Protein AF-A0A0E0LIJ1-F1 (afdb_monomer_lite)

pLDDT: mean 79.81, std 15.78, range [34.69, 96.56]

Organism: Oryza punctata (NCBI:txid4537)

Secondary structure (DSSP, 8-state):
--HHHHTPPTT--EE--B-TTS-B-HHHHHHHHHHHHHHTT-TTTS-TTSSSHHHHH--TTT-HHHHHHHHHHHHEE--GGGHHHHHHHHHHHHHHHTT-GGGS-HHHHHHHHHHHHSHHHHHHHHHHHHHHHT-------TTS-HHHHHHHHHHHHHHHHH-GGGGG--------S------

Sequence (183 aa):
MLPYVWDLPDGKRIVVKCNKLGQPIGSEGGMLGQFLGTIARNGSYCPLNKKNWRKVKENKENKGDLIILQFVQTKFLYPHSCEKWILKSTGRNWRRFKLCPEVVEKDQWEALVNYWKSKKGKMLSEKNKRSRAMLKNTHSAGTKSDARWSEDLAELENLVEEQPELAQNDQGRVCGHCPRVMS

Foldseek 3Di:
DCVVLVPDDFPDAAEFDADPQLQTADPSSLVLLVVLLVQLLDCVLNNLLDPALVCCCPPVVCNSLVVQVVVNVRHHDGDPSNSVVSSVSSRVSNVVCNVPCVSHDPVSVVSVVVCCPDPVNVVVVVVVVVVVVPDDDDDDPPSDDPSHVVVVVVVVVVVCVVCVVVVPPDPDDPCPDDDPPDD

Radius of gyration: 20.49 Å; chains: 1; bounding box: 49×35×59 Å

InterPro domains:
  IPR004252 Probable transposase, Ptta/En/Spm, plant [PF03004] (106-157)

Structure (mmCIF, N/CA/C/O backbone):
data_AF-A0A0E0LIJ1-F1
#
_entry.id   AF-A0A0E0LIJ1-F1
#
loop_
_atom_site.group_PDB
_atom_site.id
_atom_site.type_symbol
_atom_site.label_atom_id
_atom_site.label_alt_id
_atom_site.label_comp_id
_atom_site.label_asym_id
_atom_site.label_entity_id
_atom_site.label_seq_id
_atom_site.pdbx_PDB_ins_code
_atom_site.Cartn_x
_atom_site.Cartn_y
_atom_site.Cartn_z
_atom_site.occupancy
_atom_site.B_iso_or_equiv
_atom_site.auth_seq_id
_atom_site.auth_comp_id
_atom_site.auth_asym_id
_atom_site.auth_atom_id
_atom_site.pdbx_PDB_model_num
ATOM 1 N N . MET A 1 1 ? -3.277 -17.062 0.205 1.00 51.03 1 MET A N 1
ATOM 2 C CA . MET A 1 1 ? -3.987 -16.046 -0.615 1.00 51.03 1 MET A CA 1
ATOM 3 C C . MET A 1 1 ? -5.323 -15.781 0.082 1.00 51.03 1 MET A C 1
ATOM 5 O O . MET A 1 1 ? -5.728 -16.665 0.821 1.00 51.03 1 MET A O 1
ATOM 9 N N . LEU A 1 2 ? -5.979 -14.625 -0.077 1.00 65.19 2 LEU A N 1
ATOM 10 C CA . LEU A 1 2 ? -7.320 -14.376 0.492 1.00 65.19 2 LEU A CA 1
ATOM 11 C C . LEU A 1 2 ? -8.394 -14.498 -0.614 1.00 65.19 2 LEU A C 1
ATOM 13 O O . LEU A 1 2 ? -8.854 -13.453 -1.072 1.00 65.19 2 LEU A O 1
ATOM 17 N N . PRO A 1 3 ? -8.755 -15.714 -1.095 1.00 68.12 3 PRO A N 1
ATOM 18 C CA . PRO A 1 3 ? -9.732 -15.887 -2.179 1.00 68.12 3 PRO A CA 1
ATOM 19 C C . PRO A 1 3 ? -11.028 -15.113 -1.916 1.00 68.12 3 PRO A C 1
ATOM 21 O O . PRO A 1 3 ? -11.470 -14.338 -2.753 1.00 68.12 3 PRO A O 1
ATOM 24 N N . TYR A 1 4 ? -11.512 -15.169 -0.673 1.00 80.81 4 TYR A N 1
ATOM 25 C CA . TYR A 1 4 ? -12.726 -14.484 -0.235 1.00 80.81 4 TYR A CA 1
ATOM 26 C C . TYR A 1 4 ? -12.779 -12.979 -0.556 1.00 80.81 4 TYR A C 1
ATOM 28 O O . TYR A 1 4 ? -13.842 -12.461 -0.874 1.00 80.81 4 TYR A O 1
ATOM 36 N N . VAL A 1 5 ? -11.652 -12.255 -0.495 1.00 84.69 5 VAL A N 1
ATOM 37 C CA . VAL A 1 5 ? -11.640 -10.808 -0.793 1.00 84.69 5 VAL A CA 1
ATOM 38 C C . VAL A 1 5 ? -11.830 -10.551 -2.290 1.00 84.69 5 VAL A C 1
ATOM 40 O O . VAL A 1 5 ? -12.444 -9.557 -2.676 1.00 84.69 5 VAL A O 1
ATOM 43 N N . TRP A 1 6 ? -11.307 -11.433 -3.142 1.00 83.56 6 TRP A N 1
ATOM 44 C CA . TRP A 1 6 ? -11.450 -11.320 -4.593 1.00 83.56 6 TRP A CA 1
ATOM 45 C C . TRP A 1 6 ? -12.882 -11.628 -5.029 1.00 83.56 6 TRP A C 1
ATOM 47 O O . TRP A 1 6 ? -13.443 -10.872 -5.823 1.00 83.56 6 TRP A O 1
ATOM 57 N N . ASP A 1 7 ? -13.497 -12.623 -4.393 1.00 86.44 7 ASP A N 1
ATOM 58 C CA . ASP A 1 7 ? -14.832 -13.134 -4.717 1.00 86.44 7 ASP A CA 1
ATOM 59 C C . ASP A 1 7 ? -15.980 -12.362 -4.033 1.00 86.44 7 ASP A C 1
ATOM 61 O O . ASP A 1 7 ? -17.130 -12.801 -4.039 1.00 86.44 7 ASP A O 1
ATOM 65 N N . LEU A 1 8 ? -15.696 -11.198 -3.430 1.00 86.94 8 LEU A N 1
ATOM 66 C CA . LEU A 1 8 ? -16.734 -10.345 -2.844 1.00 86.94 8 LEU A CA 1
ATOM 67 C C . LEU A 1 8 ? -17.760 -9.911 -3.909 1.00 86.94 8 LEU A C 1
ATOM 69 O O . LEU A 1 8 ? -17.333 -9.358 -4.931 1.00 86.94 8 LEU A O 1
ATOM 73 N N . PRO A 1 9 ? -19.076 -10.074 -3.639 1.00 86.06 9 PRO A N 1
ATOM 74 C CA . PRO A 1 9 ? -20.141 -9.607 -4.520 1.00 86.06 9 PRO A CA 1
ATOM 75 C C . PRO A 1 9 ? -20.053 -8.107 -4.783 1.00 86.06 9 PRO A C 1
ATOM 77 O O . PRO A 1 9 ? -19.648 -7.339 -3.903 1.00 86.06 9 PRO A O 1
ATOM 80 N N . ASP A 1 10 ? -20.513 -7.687 -5.957 1.00 82.00 10 ASP A N 1
ATOM 81 C CA . ASP A 1 10 ? -20.557 -6.274 -6.316 1.00 82.00 10 ASP A CA 1
ATOM 82 C C . ASP A 1 10 ? -21.353 -5.465 -5.282 1.00 82.00 10 ASP A C 1
ATOM 84 O O . ASP A 1 10 ? -22.423 -5.856 -4.814 1.00 82.00 10 ASP A O 1
ATOM 88 N N . GLY A 1 11 ? -20.777 -4.336 -4.868 1.00 83.06 11 GLY A N 1
ATOM 89 C CA . GLY A 1 11 ? -21.341 -3.465 -3.837 1.00 83.06 11 GLY A CA 1
ATOM 90 C C . GLY A 1 11 ? -20.980 -3.838 -2.394 1.00 83.06 11 GLY A C 1
ATOM 91 O O . GLY A 1 11 ? -21.064 -2.968 -1.526 1.00 83.06 11 GLY A O 1
ATOM 92 N N . LYS A 1 12 ? -20.499 -5.059 -2.108 1.00 90.88 12 LYS A N 1
ATOM 93 C CA . LYS A 1 12 ? -19.999 -5.410 -0.766 1.00 90.88 12 LYS A CA 1
ATOM 94 C C . LYS A 1 12 ? -18.543 -4.990 -0.588 1.00 90.88 12 LYS A C 1
ATOM 96 O O . LYS A 1 12 ? -17.685 -5.289 -1.413 1.00 90.88 12 LYS A O 1
ATOM 101 N N . ARG A 1 13 ? -18.256 -4.315 0.530 1.00 94.25 13 ARG A N 1
ATOM 102 C CA . ARG A 1 13 ? -16.914 -3.823 0.875 1.00 94.25 13 ARG A CA 1
ATOM 103 C C . ARG A 1 13 ? -16.574 -4.126 2.328 1.00 94.25 13 ARG A C 1
ATOM 105 O O . ARG A 1 13 ? -17.422 -3.987 3.205 1.00 94.25 13 ARG A O 1
ATOM 112 N N . ILE A 1 14 ? -15.321 -4.495 2.581 1.00 94.75 14 ILE A N 1
ATOM 113 C CA . ILE A 1 14 ? -14.783 -4.690 3.932 1.00 94.75 14 ILE A CA 1
ATOM 114 C C . ILE A 1 14 ? -14.469 -3.320 4.534 1.00 94.75 14 ILE A C 1
ATOM 116 O O . ILE A 1 14 ? -13.712 -2.543 3.950 1.00 94.75 14 ILE A O 1
ATOM 120 N N . VAL A 1 15 ? -15.036 -3.019 5.701 1.00 96.31 15 VAL A N 1
ATOM 121 C CA . VAL A 1 15 ? -14.814 -1.741 6.387 1.00 96.31 15 VAL A CA 1
ATOM 122 C C . VAL A 1 15 ? -13.490 -1.782 7.141 1.00 96.31 15 VAL A C 1
ATOM 124 O O . VAL A 1 15 ? -13.283 -2.628 8.001 1.00 96.31 15 VAL A O 1
ATOM 127 N N . VAL A 1 16 ? -12.593 -0.847 6.842 1.00 96.56 16 VAL A N 1
ATOM 128 C CA . VAL A 1 16 ? -11.286 -0.728 7.490 1.00 96.56 16 VAL A CA 1
ATOM 129 C C . VAL A 1 16 ? -11.265 0.530 8.342 1.00 96.56 16 VAL A C 1
ATOM 131 O O . VAL A 1 16 ? -11.297 1.652 7.830 1.00 96.56 16 VAL A O 1
ATOM 134 N N . LYS A 1 17 ? -11.160 0.339 9.657 1.00 95.94 17 LYS A N 1
ATOM 135 C CA . LYS A 1 17 ? -10.915 1.429 10.605 1.00 95.94 17 LYS A CA 1
ATOM 136 C C . LYS A 1 17 ? -9.452 1.859 10.540 1.00 95.94 17 LYS A C 1
ATOM 138 O O . LYS A 1 17 ? -8.568 1.054 10.239 1.00 95.94 17 LYS A O 1
ATOM 143 N N . CYS A 1 18 ? -9.190 3.132 10.815 1.00 95.75 18 CYS A N 1
ATOM 144 C CA . CYS A 1 18 ? -7.839 3.682 10.856 1.00 95.75 18 CYS A CA 1
ATOM 145 C C . CYS A 1 18 ? -7.615 4.494 12.126 1.00 95.75 18 CYS A C 1
ATOM 147 O O . CYS A 1 18 ? -8.523 5.180 12.586 1.00 95.75 18 CYS A O 1
ATOM 149 N N . ASN A 1 19 ? -6.383 4.467 12.631 1.00 93.50 19 ASN A N 1
ATOM 150 C CA . ASN A 1 19 ? -5.958 5.341 13.718 1.00 93.50 19 ASN A CA 1
ATOM 151 C C . ASN A 1 19 ? -5.765 6.796 13.235 1.00 93.50 19 ASN A C 1
ATOM 153 O O . ASN A 1 19 ? -5.850 7.101 12.040 1.00 93.50 19 ASN A O 1
ATOM 157 N N . LYS A 1 20 ? -5.423 7.702 14.161 1.00 93.12 20 LYS A N 1
ATOM 158 C CA . LYS A 1 20 ? -5.192 9.139 13.888 1.00 93.12 20 LYS A CA 1
ATOM 159 C C . LYS A 1 20 ? -4.102 9.411 12.836 1.00 93.12 20 LYS A C 1
ATOM 161 O O . LYS A 1 20 ? -4.097 10.467 12.214 1.00 93.12 20 LYS A O 1
ATOM 166 N N . LEU A 1 21 ? -3.194 8.460 12.609 1.00 93.00 21 LEU A N 1
ATOM 167 C CA . LEU A 1 21 ? -2.125 8.547 11.608 1.00 93.00 21 LE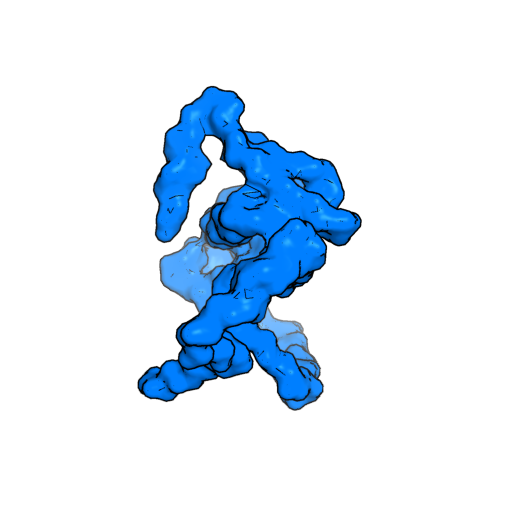U A CA 1
ATOM 168 C C . LEU A 1 21 ? -2.547 8.014 10.226 1.00 93.00 21 LEU A C 1
ATOM 170 O O . LEU A 1 21 ? -1.713 7.934 9.320 1.00 93.00 21 LEU A O 1
ATOM 174 N N . GLY A 1 22 ? -3.813 7.616 10.059 1.00 93.94 22 GLY A N 1
ATOM 175 C CA . GLY A 1 22 ? -4.322 6.997 8.835 1.00 93.94 22 GLY A CA 1
ATOM 176 C C . GLY A 1 22 ? -3.815 5.567 8.629 1.00 93.94 22 GLY A C 1
ATOM 177 O O . GLY A 1 22 ? -3.762 5.085 7.499 1.00 93.94 22 GLY A O 1
ATOM 178 N N . GLN A 1 23 ? -3.373 4.884 9.688 1.00 95.44 23 GLN A N 1
ATOM 179 C CA . GLN A 1 23 ? -2.921 3.497 9.598 1.00 95.44 23 GLN A CA 1
ATOM 180 C C . GLN A 1 23 ? -4.092 2.562 9.889 1.00 95.44 23 GLN A C 1
ATOM 182 O O . GLN A 1 23 ? -4.801 2.792 10.869 1.00 95.44 23 GLN A O 1
ATOM 187 N N . PRO A 1 24 ? -4.289 1.507 9.086 1.00 96.06 24 PRO A N 1
ATOM 188 C CA . PRO A 1 24 ? -5.389 0.591 9.301 1.00 96.06 24 PRO A CA 1
ATOM 189 C C . PRO A 1 24 ? -5.146 -0.271 10.545 1.00 96.06 24 PRO A C 1
ATOM 191 O O . PRO A 1 24 ? -4.040 -0.780 10.758 1.00 96.06 24 PRO A O 1
ATOM 194 N N . ILE A 1 25 ? -6.194 -0.429 11.346 1.00 93.75 25 ILE A N 1
ATOM 195 C CA . ILE A 1 25 ? -6.205 -1.169 12.616 1.00 93.75 25 ILE A CA 1
ATOM 196 C C . ILE A 1 25 ? -7.154 -2.375 12.527 1.00 93.75 25 ILE A C 1
ATOM 198 O O . ILE A 1 25 ? -7.813 -2.575 11.503 1.00 93.75 25 ILE A O 1
ATOM 202 N N . GLY A 1 26 ? -7.181 -3.212 13.565 1.00 92.31 26 GLY A N 1
ATOM 203 C CA . GLY A 1 26 ? -8.030 -4.405 13.604 1.00 92.31 26 GLY A CA 1
ATOM 204 C C . GLY A 1 26 ? -7.599 -5.524 12.648 1.00 92.31 26 GLY A C 1
ATOM 205 O O . GLY A 1 26 ? -6.504 -5.517 12.065 1.00 92.31 26 GLY A O 1
ATOM 206 N N . SER A 1 27 ? -8.460 -6.532 12.505 1.00 91.50 27 SER A N 1
ATOM 207 C CA . SER A 1 27 ? -8.216 -7.700 11.648 1.00 91.50 27 SER A CA 1
ATOM 208 C C . SER A 1 27 ? -8.278 -7.332 10.158 1.00 91.50 27 SER A C 1
ATOM 210 O O . SER A 1 27 ? -7.461 -7.779 9.346 1.00 91.50 27 SER A O 1
ATOM 212 N N . GLU A 1 28 ? -9.165 -6.398 9.827 1.00 93.81 28 GLU A N 1
ATOM 213 C CA . GLU A 1 28 ? -9.453 -5.851 8.509 1.00 93.81 28 GLU A CA 1
ATOM 214 C C . GLU A 1 28 ? -8.262 -5.070 7.966 1.00 93.81 28 GLU A C 1
ATOM 216 O O . GLU A 1 28 ? -7.936 -5.182 6.783 1.00 93.81 28 GLU A O 1
ATOM 221 N N . GLY A 1 29 ? -7.527 -4.361 8.830 1.00 92.69 29 GLY A N 1
ATOM 222 C CA . GLY A 1 29 ? -6.260 -3.747 8.449 1.00 92.69 29 GLY A CA 1
ATOM 223 C C . GLY A 1 29 ? -5.186 -4.768 8.069 1.00 92.69 29 GLY A C 1
ATOM 224 O O . GLY A 1 29 ? -4.396 -4.540 7.147 1.00 92.69 29 GLY A O 1
ATOM 225 N N . GLY A 1 30 ? -5.192 -5.935 8.720 1.00 91.56 30 GLY A N 1
ATOM 226 C CA . GLY A 1 30 ? -4.385 -7.086 8.315 1.00 91.56 30 GLY A CA 1
ATOM 227 C C . GLY A 1 30 ? -4.786 -7.624 6.939 1.00 91.56 30 GLY A C 1
ATOM 228 O O . GLY A 1 30 ? -3.916 -7.819 6.086 1.00 91.56 30 GLY A O 1
ATOM 229 N N . MET A 1 31 ? -6.090 -7.803 6.700 1.00 93.38 31 MET A N 1
ATOM 230 C CA . MET A 1 31 ? -6.629 -8.259 5.411 1.00 93.38 31 MET A CA 1
ATOM 231 C C . MET A 1 31 ? -6.290 -7.293 4.274 1.00 93.38 31 MET A C 1
ATOM 233 O O . MET A 1 31 ? -5.798 -7.725 3.228 1.00 93.38 31 MET A O 1
ATOM 237 N N . LEU A 1 32 ? -6.448 -5.986 4.502 1.00 94.88 32 LEU A N 1
ATOM 238 C CA . LEU A 1 32 ? -6.033 -4.950 3.561 1.00 94.88 32 LEU A CA 1
ATOM 239 C C . LEU A 1 32 ? -4.538 -5.081 3.242 1.00 94.88 32 LEU A C 1
ATOM 241 O O . LEU A 1 32 ? -4.155 -5.126 2.077 1.00 94.88 32 LEU A O 1
ATOM 245 N N . GLY A 1 33 ? -3.678 -5.220 4.255 1.00 93.06 33 GLY A N 1
ATOM 246 C CA . GLY A 1 33 ? -2.237 -5.406 4.055 1.00 93.06 33 GLY A CA 1
ATOM 247 C C . GLY A 1 33 ? -1.884 -6.613 3.175 1.00 93.06 33 GLY A C 1
ATOM 248 O O . GLY A 1 33 ? -1.029 -6.503 2.290 1.00 93.06 33 GLY A O 1
ATOM 249 N N . GLN A 1 34 ? -2.562 -7.747 3.378 1.00 91.56 34 GLN A N 1
ATOM 250 C CA . GLN A 1 34 ? -2.386 -8.952 2.561 1.00 91.56 34 GLN A CA 1
ATOM 251 C C . GLN A 1 34 ? -2.871 -8.746 1.118 1.00 91.56 34 GLN A C 1
ATOM 253 O O . GLN A 1 34 ? -2.169 -9.117 0.173 1.00 91.56 34 GLN A O 1
ATOM 258 N N . PHE A 1 35 ? -4.021 -8.095 0.938 1.00 92.81 35 PHE A N 1
ATOM 259 C CA . PHE A 1 35 ? -4.585 -7.770 -0.372 1.00 92.81 35 PHE A CA 1
ATOM 260 C C . PHE A 1 35 ? -3.699 -6.800 -1.177 1.00 92.81 35 PHE A C 1
ATOM 262 O O . PHE A 1 35 ? -3.447 -6.999 -2.369 1.00 92.81 35 PHE A O 1
ATOM 269 N N . LEU A 1 36 ? -3.097 -5.801 -0.527 1.00 92.88 36 LEU A N 1
ATOM 270 C CA . LEU A 1 36 ? -2.099 -4.942 -1.177 1.00 92.88 36 LEU A CA 1
ATOM 271 C C . LEU A 1 36 ? -0.859 -5.736 -1.620 1.00 92.88 36 LEU A C 1
ATOM 273 O O . LEU A 1 36 ? -0.215 -5.392 -2.611 1.00 92.88 36 LEU A O 1
ATOM 277 N N . GLY A 1 37 ? -0.521 -6.818 -0.914 1.00 89.62 37 GLY A N 1
ATOM 278 C CA . GLY A 1 37 ? 0.516 -7.763 -1.328 1.00 89.62 37 GLY A CA 1
ATOM 279 C C . GLY A 1 37 ? 0.163 -8.539 -2.603 1.00 89.62 37 GLY A C 1
ATOM 280 O O . GLY A 1 37 ? 1.058 -8.875 -3.377 1.00 89.62 37 GLY A O 1
ATOM 281 N N . THR A 1 38 ? -1.119 -8.810 -2.864 1.00 88.00 38 THR A N 1
ATOM 282 C CA . THR A 1 38 ? -1.564 -9.404 -4.137 1.00 88.00 38 THR A CA 1
ATOM 283 C C . THR A 1 38 ? -1.551 -8.389 -5.280 1.00 88.00 38 THR A C 1
ATOM 285 O O . THR A 1 38 ? -1.019 -8.700 -6.342 1.00 88.00 38 THR A O 1
ATOM 288 N N . ILE A 1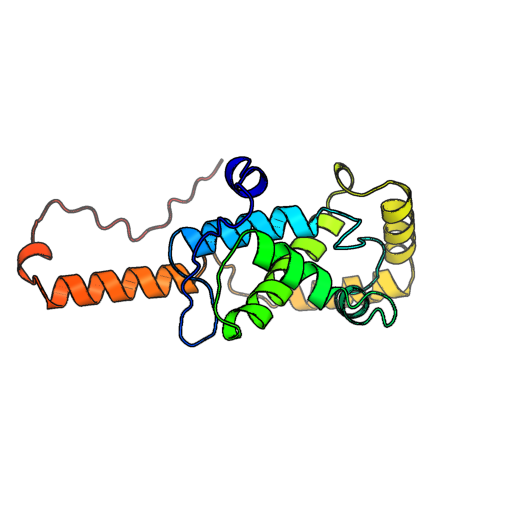 39 ? -2.014 -7.154 -5.052 1.00 88.06 39 ILE A N 1
ATOM 289 C CA . ILE A 1 39 ? -1.986 -6.085 -6.070 1.00 88.06 39 ILE A CA 1
ATOM 290 C C . ILE A 1 39 ? -0.554 -5.773 -6.503 1.00 88.06 39 ILE A C 1
ATOM 292 O O . ILE A 1 39 ? -0.274 -5.662 -7.692 1.00 88.06 39 ILE A O 1
ATOM 296 N N . ALA A 1 40 ? 0.371 -5.676 -5.545 1.00 87.81 40 ALA A N 1
ATOM 297 C CA . ALA A 1 40 ? 1.762 -5.328 -5.818 1.00 87.81 40 ALA A CA 1
ATOM 298 C C . ALA A 1 40 ? 2.506 -6.336 -6.715 1.00 87.81 40 ALA A C 1
ATOM 300 O O . ALA A 1 40 ? 3.564 -5.992 -7.242 1.00 87.81 40 ALA A O 1
ATOM 301 N N . ARG A 1 41 ? 1.983 -7.563 -6.863 1.00 83.31 41 ARG A N 1
ATOM 302 C CA . ARG A 1 41 ? 2.510 -8.594 -7.771 1.00 83.31 41 ARG A CA 1
ATOM 303 C C . ARG A 1 41 ? 1.938 -8.511 -9.177 1.00 83.31 41 ARG A C 1
ATOM 305 O O . ARG A 1 41 ? 2.563 -9.001 -10.106 1.00 83.31 41 ARG A O 1
ATOM 312 N N . ASN A 1 42 ? 0.758 -7.928 -9.335 1.00 79.94 42 ASN A N 1
ATOM 313 C CA . ASN A 1 42 ? 0.092 -7.880 -10.622 1.00 79.94 42 ASN A CA 1
ATOM 314 C C . ASN A 1 42 ? 0.732 -6.780 -11.486 1.00 79.94 42 ASN A C 1
ATOM 316 O O . ASN A 1 42 ? 0.614 -5.587 -11.187 1.00 79.94 42 ASN A O 1
ATOM 320 N N . GLY A 1 43 ? 1.416 -7.196 -12.556 1.00 73.31 43 GLY A N 1
ATOM 321 C CA . GLY A 1 43 ? 2.143 -6.312 -13.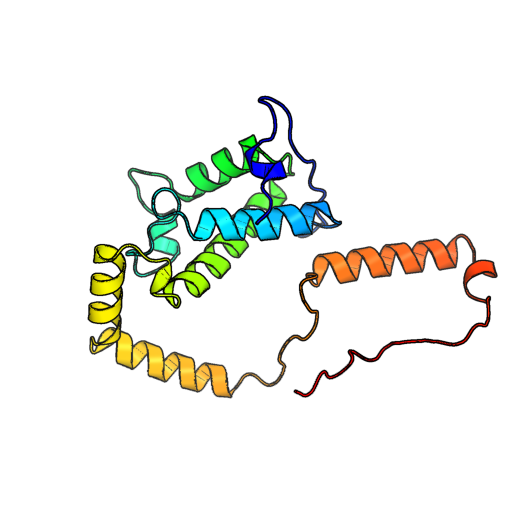467 1.00 73.31 43 GLY A CA 1
ATOM 322 C C . GLY A 1 43 ? 1.262 -5.298 -14.204 1.00 73.31 43 GLY A C 1
ATOM 323 O O . GLY A 1 43 ? 1.772 -4.243 -14.583 1.00 73.31 43 GLY A O 1
ATOM 324 N N . SER A 1 44 ? -0.042 -5.564 -14.343 1.00 75.56 44 SER A N 1
ATOM 325 C CA . SER A 1 44 ? -1.002 -4.650 -14.979 1.00 75.56 44 SER A CA 1
ATOM 326 C C . SER A 1 44 ? -1.284 -3.422 -14.113 1.00 75.56 44 SER A C 1
ATOM 328 O O . SER A 1 44 ? -1.386 -2.313 -14.632 1.00 75.56 44 SER A O 1
ATOM 330 N N . TYR A 1 45 ? -1.349 -3.590 -12.787 1.00 76.75 45 TYR A N 1
ATOM 331 C CA . TYR A 1 45 ? -1.531 -2.473 -11.850 1.00 76.75 45 TYR A CA 1
ATOM 332 C C . TYR A 1 45 ? -0.193 -1.866 -11.416 1.00 76.75 45 TYR A C 1
ATOM 334 O O . TYR A 1 45 ? -0.054 -0.651 -11.281 1.00 76.75 45 TYR A O 1
ATOM 342 N N . CYS A 1 46 ? 0.803 -2.720 -11.176 1.00 80.25 46 CYS A N 1
ATOM 343 C CA . CYS A 1 46 ? 2.095 -2.352 -10.612 1.00 80.25 46 CYS A CA 1
ATOM 344 C C . CYS A 1 46 ? 3.245 -2.856 -11.502 1.00 80.25 46 CYS A C 1
ATOM 346 O O . CYS A 1 46 ? 3.926 -3.813 -11.127 1.00 80.25 46 CYS A O 1
ATOM 348 N N . PRO A 1 47 ? 3.531 -2.209 -12.648 1.00 78.81 47 PRO A N 1
ATOM 349 C CA . PRO A 1 47 ? 4.565 -2.668 -13.574 1.00 78.81 47 PRO A CA 1
ATOM 350 C C . PRO A 1 47 ? 5.930 -2.780 -12.884 1.00 78.81 47 PRO A C 1
ATOM 352 O O . PRO A 1 47 ? 6.471 -1.798 -12.356 1.00 78.81 47 PRO A O 1
ATOM 355 N N . LEU A 1 48 ? 6.504 -3.985 -12.874 1.00 77.62 48 LEU A N 1
ATOM 356 C CA . LEU A 1 48 ? 7.749 -4.291 -12.161 1.00 77.62 48 LEU A CA 1
ATOM 357 C C . LEU A 1 48 ? 8.971 -3.790 -12.944 1.00 77.62 48 LEU A C 1
ATOM 359 O O . LEU A 1 48 ? 9.993 -3.456 -12.349 1.00 77.62 48 LEU A O 1
ATOM 363 N N . ASN A 1 49 ? 8.863 -3.572 -14.254 1.00 71.38 49 ASN A N 1
ATOM 364 C CA . ASN A 1 49 ? 9.953 -3.015 -15.066 1.00 71.38 49 ASN A CA 1
ATOM 365 C C . ASN A 1 49 ? 10.347 -1.558 -14.713 1.00 71.38 49 ASN A C 1
ATOM 367 O O . ASN A 1 49 ? 11.421 -1.078 -15.091 1.00 71.38 49 ASN A O 1
ATOM 371 N N . LYS A 1 50 ? 9.521 -0.807 -13.969 1.00 79.06 50 LYS A N 1
ATOM 372 C CA . LYS A 1 50 ? 9.815 0.599 -13.639 1.00 79.06 50 LYS A CA 1
ATOM 373 C C . LYS A 1 50 ? 10.943 0.696 -12.624 1.00 79.06 50 LYS A C 1
ATOM 375 O O . LYS A 1 50 ? 10.920 0.021 -11.611 1.00 79.06 50 LYS A O 1
ATOM 380 N N . LYS A 1 51 ? 11.922 1.585 -12.817 1.00 76.75 51 LYS A N 1
ATOM 381 C CA . LYS A 1 51 ? 13.110 1.665 -11.932 1.00 76.75 51 LYS A CA 1
ATOM 382 C C . LYS A 1 51 ? 12.765 1.980 -10.469 1.00 76.75 51 LYS A C 1
ATOM 384 O O . LYS A 1 51 ? 13.291 1.343 -9.561 1.00 76.75 51 LYS A O 1
ATOM 389 N N . ASN A 1 52 ? 11.847 2.921 -10.245 1.00 81.00 52 ASN A N 1
ATOM 390 C CA . ASN A 1 52 ? 11.518 3.435 -8.915 1.00 81.00 52 ASN A CA 1
ATOM 391 C C . ASN A 1 52 ? 10.000 3.478 -8.740 1.00 81.00 52 ASN A C 1
ATOM 393 O O . ASN A 1 52 ? 9.300 3.808 -9.693 1.00 81.00 52 ASN A O 1
ATOM 397 N N . TRP A 1 53 ? 9.515 3.275 -7.509 1.00 84.81 53 TRP A N 1
ATOM 398 C CA . TRP A 1 53 ? 8.082 3.363 -7.192 1.00 84.81 53 TRP A CA 1
ATOM 399 C C . TRP A 1 53 ? 7.472 4.694 -7.642 1.00 84.81 53 TRP A C 1
ATOM 401 O O . TRP A 1 53 ? 6.411 4.696 -8.236 1.00 84.81 53 TRP A O 1
ATOM 411 N N . ARG A 1 54 ? 8.195 5.814 -7.487 1.00 83.38 54 ARG A N 1
ATOM 412 C CA . ARG A 1 54 ? 7.759 7.139 -7.971 1.00 83.38 54 ARG A CA 1
ATOM 413 C C . ARG A 1 54 ? 7.343 7.139 -9.446 1.00 83.38 54 ARG A C 1
ATOM 415 O O . ARG A 1 54 ? 6.337 7.741 -9.771 1.00 83.38 54 ARG A O 1
ATOM 422 N N . LYS A 1 55 ? 8.032 6.378 -10.305 1.00 80.50 55 LYS A N 1
ATOM 423 C CA . LYS A 1 55 ? 7.697 6.258 -11.735 1.00 80.50 55 LYS A CA 1
ATOM 424 C C . LYS A 1 55 ? 6.458 5.406 -12.013 1.00 80.50 55 LYS A C 1
ATOM 426 O O . LYS A 1 55 ? 5.889 5.524 -13.089 1.00 80.50 55 LYS A O 1
ATOM 431 N N . VAL A 1 56 ? 6.079 4.531 -11.081 1.00 78.88 56 VAL A N 1
ATOM 432 C CA . VAL A 1 56 ? 4.795 3.814 -11.131 1.00 78.88 56 VAL A CA 1
ATOM 433 C C . VAL A 1 56 ? 3.657 4.805 -10.861 1.00 78.88 56 VAL A C 1
ATOM 435 O O . VAL A 1 56 ? 2.648 4.784 -11.556 1.00 78.88 56 VAL A O 1
ATOM 438 N N . LYS A 1 57 ? 3.877 5.740 -9.928 1.00 73.75 57 LYS A N 1
ATOM 439 C CA . LYS A 1 57 ? 2.913 6.777 -9.526 1.00 73.75 57 LYS A CA 1
ATOM 440 C C . LYS A 1 57 ? 2.762 7.906 -10.552 1.00 73.75 57 LYS A C 1
ATOM 442 O O . LYS A 1 57 ? 1.657 8.320 -10.869 1.00 73.75 57 LYS A O 1
ATOM 447 N N . GLU A 1 58 ? 3.891 8.400 -11.060 1.00 69.19 58 GLU A N 1
ATOM 448 C CA . GLU A 1 58 ? 4.017 9.609 -11.894 1.00 69.19 58 GLU A CA 1
ATOM 449 C C . GLU A 1 58 ? 3.713 9.382 -13.381 1.00 69.19 58 GLU A C 1
ATOM 451 O O . GLU A 1 58 ? 3.938 10.284 -14.188 1.00 69.19 58 GLU A O 1
ATOM 456 N N . ASN A 1 59 ? 3.249 8.195 -13.786 1.00 60.38 59 ASN A N 1
ATOM 457 C CA . ASN A 1 59 ? 2.940 7.965 -15.192 1.00 60.38 59 ASN A CA 1
ATOM 458 C C . ASN A 1 59 ? 1.779 8.884 -15.623 1.00 60.38 59 ASN A C 1
ATOM 460 O O . ASN A 1 59 ? 0.633 8.643 -15.237 1.00 60.38 59 ASN A O 1
ATOM 464 N N . LYS A 1 60 ? 2.098 9.943 -16.385 1.00 52.56 60 LYS A N 1
ATOM 465 C CA . LYS A 1 60 ? 1.170 11.016 -16.790 1.00 52.56 60 LYS A CA 1
ATOM 466 C C . LYS A 1 60 ? -0.046 10.493 -17.561 1.00 52.56 60 LYS A C 1
ATOM 468 O O . LYS A 1 60 ? -1.097 11.117 -17.495 1.00 52.56 60 LYS A O 1
ATOM 473 N N . GLU A 1 61 ? 0.090 9.346 -18.221 1.00 58.09 61 GLU A N 1
ATOM 474 C CA . GLU A 1 61 ? -0.978 8.708 -18.998 1.00 58.09 61 GLU A CA 1
ATOM 475 C C . GLU A 1 61 ? -1.891 7.810 -18.143 1.00 58.09 61 GLU A C 1
ATOM 477 O O . GLU A 1 61 ? -3.084 7.745 -18.406 1.00 58.09 61 GLU A O 1
ATOM 482 N N . ASN A 1 62 ? -1.378 7.186 -17.069 1.00 58.88 62 ASN A N 1
ATOM 483 C CA . ASN A 1 62 ? -2.101 6.118 -16.352 1.00 58.88 62 ASN A CA 1
ATOM 484 C C . ASN A 1 62 ? -2.430 6.396 -14.878 1.00 58.88 62 ASN A C 1
ATOM 486 O O . ASN A 1 62 ? -3.097 5.569 -14.271 1.00 58.88 62 ASN A O 1
ATOM 490 N N . LYS A 1 63 ? -1.974 7.506 -14.271 1.00 71.69 63 LYS A N 1
ATOM 491 C CA . LYS A 1 63 ? -2.284 7.873 -12.867 1.00 71.69 63 LYS A CA 1
ATOM 492 C C . LYS A 1 63 ? -2.264 6.653 -11.919 1.00 71.69 63 LYS A C 1
ATOM 494 O O . LYS A 1 63 ? -3.243 6.386 -11.230 1.00 71.69 63 LYS A O 1
ATOM 499 N N . GLY A 1 64 ? -1.166 5.887 -11.908 1.00 75.94 64 GLY A N 1
ATOM 500 C CA . GLY A 1 64 ? -1.118 4.547 -11.294 1.00 75.94 64 GLY A CA 1
ATOM 501 C C . GLY A 1 64 ? -1.542 4.501 -9.820 1.00 75.94 64 GLY A C 1
ATOM 502 O O . GLY A 1 64 ? -2.151 3.528 -9.385 1.00 75.94 64 GLY A O 1
ATOM 503 N N . ASP A 1 65 ? -1.306 5.586 -9.075 1.00 82.69 65 ASP A N 1
ATOM 504 C CA . ASP A 1 65 ? -1.818 5.744 -7.708 1.00 82.69 65 ASP A CA 1
ATOM 505 C C . ASP A 1 65 ? -3.355 5.681 -7.662 1.00 82.69 65 ASP A C 1
ATOM 507 O O . ASP A 1 65 ? -3.905 4.978 -6.820 1.00 82.69 65 ASP A O 1
ATOM 511 N N . LEU A 1 66 ? -4.051 6.355 -8.585 1.00 85.75 66 LEU A N 1
ATOM 512 C CA . LEU A 1 66 ? -5.514 6.342 -8.661 1.00 85.75 66 LEU A CA 1
ATOM 513 C C . LEU A 1 66 ? -6.053 4.972 -9.050 1.00 85.75 66 LEU A C 1
ATOM 515 O O . LEU A 1 66 ? -7.031 4.547 -8.456 1.00 85.75 66 LEU A O 1
ATOM 519 N N . ILE A 1 67 ? -5.417 4.268 -9.991 1.00 87.00 67 ILE A N 1
ATOM 520 C CA . ILE A 1 67 ? -5.838 2.909 -10.369 1.00 87.00 67 ILE A CA 1
ATOM 521 C C . ILE A 1 67 ? -5.760 1.979 -9.156 1.00 87.00 67 ILE A C 1
ATOM 523 O O . ILE A 1 67 ? -6.707 1.249 -8.871 1.00 87.00 67 ILE A O 1
ATOM 527 N N . ILE A 1 68 ? -4.653 2.033 -8.405 1.00 89.88 68 ILE A N 1
ATOM 528 C CA . ILE A 1 68 ? -4.490 1.236 -7.184 1.00 89.88 68 ILE A CA 1
ATOM 529 C C . ILE A 1 68 ? -5.579 1.596 -6.171 1.00 89.88 68 ILE A C 1
ATOM 531 O O . ILE A 1 68 ? -6.227 0.701 -5.638 1.00 89.88 68 ILE A O 1
ATOM 535 N N . LEU A 1 69 ? -5.803 2.886 -5.910 1.00 92.31 69 LEU A N 1
ATOM 536 C CA . LEU A 1 69 ? -6.800 3.333 -4.936 1.00 92.31 69 LEU A CA 1
ATOM 537 C C . LEU A 1 69 ? -8.229 2.966 -5.358 1.00 92.31 69 LEU A C 1
ATOM 539 O O . LEU A 1 69 ? -8.957 2.400 -4.551 1.00 92.31 69 LEU A O 1
ATOM 543 N N . GLN A 1 70 ? -8.607 3.198 -6.617 1.00 90.56 70 GLN A N 1
ATOM 544 C CA . GLN A 1 70 ? -9.912 2.816 -7.166 1.00 90.56 70 GLN A CA 1
ATOM 545 C C . GLN A 1 70 ? -10.138 1.313 -7.041 1.00 90.56 70 GLN A C 1
ATOM 547 O O . GLN A 1 70 ? -11.193 0.884 -6.581 1.00 90.56 70 GLN A O 1
ATOM 552 N N . PHE A 1 71 ? -9.131 0.506 -7.381 1.00 89.81 71 PHE A N 1
ATOM 553 C CA . PHE A 1 71 ? -9.237 -0.940 -7.268 1.00 89.81 71 PHE A CA 1
ATOM 554 C C . PHE A 1 71 ? -9.402 -1.384 -5.810 1.00 89.81 71 PHE A C 1
ATOM 556 O O . PHE A 1 71 ? -10.280 -2.189 -5.507 1.00 89.81 71 PHE A O 1
ATOM 563 N N . VAL A 1 72 ? -8.632 -0.817 -4.876 1.00 92.62 72 VAL A N 1
ATOM 564 C CA . VAL A 1 72 ? -8.796 -1.108 -3.442 1.00 92.62 72 VAL A CA 1
ATOM 565 C C . VAL A 1 72 ? -10.186 -0.687 -2.954 1.00 92.62 72 VAL A C 1
ATOM 567 O O . VAL A 1 72 ? -10.813 -1.445 -2.216 1.00 92.62 72 VAL A O 1
ATOM 570 N N . GLN A 1 73 ? -10.716 0.450 -3.415 1.00 93.50 73 GLN A N 1
ATOM 571 C CA . GLN A 1 73 ? -12.067 0.922 -3.081 1.00 93.50 73 GLN A CA 1
ATOM 572 C C . GLN A 1 73 ? -13.184 -0.003 -3.574 1.00 93.50 73 GLN A C 1
ATOM 574 O O . GLN A 1 73 ? -14.274 0.021 -3.005 1.00 93.50 73 GLN A O 1
ATOM 579 N N . THR A 1 74 ? -12.944 -0.837 -4.592 1.00 92.00 74 THR A N 1
ATOM 580 C CA . THR A 1 74 ? -13.944 -1.832 -5.020 1.00 92.00 74 THR A CA 1
ATOM 581 C C . THR A 1 74 ? -14.181 -2.911 -3.966 1.00 92.00 74 THR A C 1
ATOM 583 O O . THR A 1 74 ? -15.286 -3.437 -3.886 1.00 92.00 74 THR A O 1
ATOM 586 N N . LYS A 1 75 ? -13.174 -3.215 -3.133 1.00 93.38 75 LYS A N 1
ATOM 587 C CA . LYS A 1 75 ? -13.224 -4.295 -2.132 1.00 93.38 75 LYS A CA 1
ATOM 588 C C . LYS A 1 75 ? -13.217 -3.796 -0.686 1.00 93.38 75 LYS A C 1
ATOM 590 O O . LYS A 1 75 ? -13.676 -4.508 0.204 1.00 93.38 75 LYS A O 1
ATOM 595 N N . PHE A 1 76 ? -12.740 -2.577 -0.439 1.00 95.69 76 PHE A N 1
ATOM 596 C CA . PHE A 1 76 ? -12.592 -2.007 0.899 1.00 95.69 76 PHE A CA 1
ATOM 597 C C . PHE A 1 76 ? -13.235 -0.623 1.007 1.00 95.69 76 PHE A C 1
ATOM 599 O O . PHE A 1 76 ? -13.138 0.201 0.100 1.00 95.69 76 PHE A O 1
ATOM 606 N N . LEU A 1 77 ? -13.847 -0.350 2.156 1.00 96.06 77 LEU A N 1
ATOM 607 C CA . LEU A 1 77 ? -14.288 0.978 2.567 1.00 96.06 77 LEU A CA 1
ATOM 608 C C . LEU A 1 77 ? -13.324 1.492 3.639 1.00 96.06 77 LEU A C 1
ATOM 610 O O . LEU A 1 77 ? -13.163 0.854 4.675 1.00 96.06 77 LEU A O 1
ATOM 614 N N . TYR A 1 78 ? -12.671 2.624 3.394 1.00 95.94 78 TYR A N 1
ATOM 615 C CA . TYR A 1 78 ? -11.657 3.185 4.289 1.00 95.94 78 TYR A CA 1
ATOM 616 C C . TYR A 1 78 ? -11.673 4.723 4.246 1.00 95.94 78 TYR A C 1
ATOM 618 O O . TYR A 1 78 ? -12.084 5.301 3.236 1.00 95.94 78 TYR A O 1
ATOM 626 N N . PRO A 1 79 ? -11.217 5.411 5.309 1.00 95.50 79 PRO A N 1
ATOM 627 C CA . PRO A 1 79 ? -11.135 6.870 5.322 1.00 95.50 79 PRO A CA 1
ATOM 628 C C . PRO A 1 79 ? -10.021 7.382 4.399 1.00 95.50 79 PRO A C 1
ATOM 630 O O . PRO A 1 79 ? -8.966 6.759 4.284 1.00 95.50 79 PRO A O 1
ATOM 633 N N . HIS A 1 80 ? -10.202 8.566 3.805 1.00 94.69 80 HIS A N 1
ATOM 634 C CA . HIS A 1 80 ? -9.225 9.174 2.883 1.00 94.69 80 HIS A CA 1
ATOM 635 C C . HIS A 1 80 ? -7.812 9.315 3.489 1.00 94.69 80 HIS A C 1
ATOM 637 O O . HIS A 1 80 ? -6.806 9.155 2.797 1.00 94.69 80 HIS A O 1
ATOM 643 N N . SER A 1 81 ? -7.708 9.503 4.810 1.00 94.25 81 SER A N 1
ATOM 644 C CA . SER A 1 81 ? -6.429 9.520 5.536 1.00 94.25 81 SER A CA 1
ATOM 645 C C . SER A 1 81 ? -5.586 8.245 5.340 1.00 94.25 81 SER A C 1
ATOM 647 O O . SER A 1 81 ? -4.360 8.296 5.466 1.00 94.25 81 SER A O 1
ATOM 649 N N . CYS A 1 82 ? -6.210 7.119 4.972 1.00 94.81 82 CYS A N 1
ATOM 650 C CA . CYS A 1 82 ? -5.551 5.834 4.739 1.00 94.81 82 CYS A CA 1
ATOM 651 C C . CYS A 1 82 ? -4.810 5.740 3.394 1.00 94.81 82 CYS A C 1
ATOM 653 O O . CYS A 1 82 ? -3.887 4.935 3.248 1.00 94.81 82 CYS A O 1
ATOM 655 N N . GLU A 1 83 ? -5.140 6.574 2.404 1.00 94.81 83 GLU A N 1
ATOM 656 C CA . GLU A 1 83 ? -4.597 6.450 1.040 1.00 94.81 83 GLU A CA 1
ATOM 657 C C . GLU A 1 83 ? -3.068 6.526 1.004 1.00 94.81 83 GLU A C 1
ATOM 659 O O . GLU A 1 83 ? -2.389 5.730 0.344 1.00 94.81 83 GLU A O 1
ATOM 664 N N . LYS A 1 84 ? -2.494 7.437 1.797 1.00 93.88 84 LYS A N 1
ATOM 665 C CA . LYS A 1 84 ? -1.040 7.576 1.927 1.00 93.88 84 LYS A CA 1
ATOM 666 C C . LYS A 1 84 ? -0.399 6.293 2.455 1.00 93.88 84 LYS A C 1
ATOM 668 O O . LYS A 1 84 ? 0.689 5.916 2.003 1.00 93.88 84 LYS A O 1
ATOM 673 N N . TRP A 1 85 ? -1.051 5.618 3.402 1.00 95.38 85 TRP A N 1
ATOM 674 C CA . TRP A 1 85 ? -0.583 4.341 3.929 1.00 95.38 85 TRP A CA 1
ATOM 675 C C . TRP A 1 85 ? -0.695 3.234 2.878 1.00 95.38 85 TRP A C 1
ATOM 677 O O . TRP A 1 85 ? 0.285 2.516 2.665 1.00 95.38 85 TRP A O 1
ATOM 687 N N . ILE A 1 86 ? -1.821 3.154 2.162 1.00 95.12 86 ILE A N 1
ATOM 688 C CA . ILE A 1 86 ? -2.071 2.170 1.095 1.00 95.12 86 ILE A CA 1
ATOM 689 C C . ILE A 1 86 ? -0.984 2.247 0.020 1.00 95.12 86 ILE A C 1
ATOM 691 O O . ILE A 1 86 ? -0.330 1.244 -0.287 1.00 95.12 86 ILE A O 1
ATOM 695 N N . LEU A 1 87 ? -0.705 3.444 -0.499 1.00 93.00 87 LEU A N 1
ATOM 696 C CA . LEU A 1 87 ? 0.317 3.646 -1.530 1.00 93.00 87 LEU A CA 1
ATOM 697 C C . LEU A 1 87 ? 1.728 3.327 -1.016 1.00 93.00 87 LEU A C 1
ATOM 699 O O . LEU A 1 87 ? 2.551 2.747 -1.735 1.00 93.00 87 LEU A O 1
ATOM 703 N N . LYS A 1 88 ? 2.032 3.677 0.242 1.00 92.25 88 LYS A N 1
ATOM 704 C CA . LYS A 1 88 ? 3.324 3.366 0.874 1.00 92.25 88 LYS A CA 1
ATOM 705 C C . LYS A 1 88 ? 3.503 1.860 1.072 1.00 92.25 88 LYS A C 1
ATOM 707 O O . LYS A 1 88 ? 4.598 1.347 0.830 1.00 92.25 88 LYS A O 1
ATOM 712 N N . SER A 1 89 ? 2.452 1.167 1.505 1.00 92.25 89 SER A N 1
ATOM 713 C CA . SER A 1 89 ? 2.442 -0.276 1.749 1.00 92.25 89 SER A CA 1
ATOM 714 C C . SER A 1 89 ? 2.580 -1.054 0.438 1.00 92.25 89 SER A C 1
ATOM 716 O O . SER A 1 89 ? 3.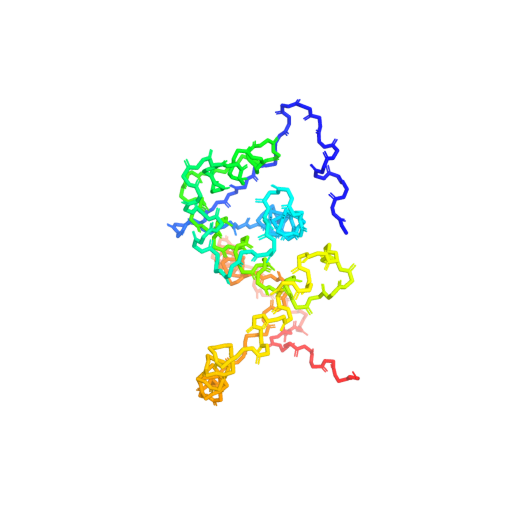496 -1.866 0.297 1.00 92.25 89 SER A O 1
ATOM 718 N N . THR A 1 90 ? 1.786 -0.694 -0.574 1.00 91.81 90 THR A N 1
ATOM 719 C CA . THR A 1 90 ? 1.861 -1.271 -1.927 1.00 91.81 90 THR A CA 1
ATOM 720 C C . THR A 1 90 ? 3.257 -1.100 -2.520 1.00 91.81 90 THR A C 1
ATOM 722 O O . THR A 1 90 ? 3.879 -2.071 -2.944 1.00 91.81 90 THR A O 1
ATOM 725 N N . GLY A 1 91 ? 3.829 0.106 -2.440 1.00 90.88 91 GLY A N 1
ATOM 726 C CA . GLY A 1 91 ? 5.180 0.363 -2.934 1.00 90.88 91 GLY A CA 1
ATOM 727 C C . GLY A 1 91 ? 6.287 -0.372 -2.175 1.00 90.88 91 GLY A C 1
ATOM 728 O O . GLY A 1 91 ? 7.339 -0.659 -2.750 1.00 90.88 91 GLY A O 1
ATOM 729 N N . ARG A 1 92 ? 6.087 -0.682 -0.887 1.00 89.62 92 ARG A N 1
ATOM 730 C CA . ARG A 1 92 ? 7.004 -1.529 -0.109 1.00 89.62 92 ARG A CA 1
ATOM 731 C C . ARG A 1 92 ? 6.931 -2.979 -0.591 1.00 89.62 92 ARG A C 1
ATOM 733 O O . ARG A 1 92 ? 7.981 -3.569 -0.834 1.00 89.62 92 ARG A O 1
ATOM 740 N N . ASN A 1 93 ? 5.723 -3.516 -0.758 1.00 88.50 93 ASN A N 1
ATOM 741 C CA . ASN A 1 93 ? 5.494 -4.876 -1.249 1.00 88.50 93 ASN A CA 1
ATOM 742 C C . ASN A 1 93 ? 6.037 -5.056 -2.671 1.00 88.50 93 ASN A C 1
ATOM 744 O O . ASN A 1 93 ? 6.795 -5.985 -2.923 1.00 88.50 93 ASN A O 1
ATOM 748 N N . TRP A 1 94 ? 5.774 -4.104 -3.565 1.00 88.19 94 TRP A N 1
ATOM 749 C CA . TRP A 1 94 ? 6.271 -4.118 -4.943 1.00 88.19 94 TRP A CA 1
ATOM 750 C C . TRP A 1 94 ? 7.802 -4.219 -5.018 1.00 88.19 94 TRP A C 1
ATOM 752 O O . TRP A 1 94 ? 8.345 -5.016 -5.778 1.00 88.19 94 TRP A O 1
ATOM 762 N N . ARG A 1 95 ? 8.536 -3.482 -4.166 1.00 86.50 95 ARG A N 1
ATOM 763 C CA . ARG A 1 95 ? 10.009 -3.592 -4.100 1.00 86.50 95 ARG A CA 1
ATOM 764 C C . ARG A 1 95 ? 10.485 -4.963 -3.634 1.00 86.50 95 ARG A C 1
ATOM 766 O O . ARG A 1 95 ? 11.560 -5.373 -4.053 1.00 86.50 95 ARG A O 1
ATOM 773 N N . ARG A 1 96 ? 9.729 -5.633 -2.758 1.00 82.81 96 ARG A N 1
ATOM 774 C CA . ARG A 1 96 ? 10.051 -6.994 -2.309 1.00 82.81 96 ARG A CA 1
ATOM 775 C C . ARG A 1 96 ? 9.847 -7.991 -3.447 1.00 82.81 96 ARG A C 1
ATOM 777 O O . ARG A 1 96 ? 10.737 -8.790 -3.695 1.00 82.81 96 ARG A O 1
ATOM 784 N N . PHE A 1 97 ? 8.740 -7.889 -4.183 1.00 77.31 97 PHE A N 1
ATOM 785 C CA . PHE A 1 97 ? 8.436 -8.815 -5.281 1.00 77.31 97 PHE A CA 1
ATOM 786 C C . PHE A 1 97 ? 9.370 -8.693 -6.478 1.00 77.31 97 PHE A C 1
ATOM 788 O O . PHE A 1 97 ? 9.668 -9.697 -7.108 1.00 77.31 97 PHE A O 1
ATOM 795 N N . LYS A 1 98 ? 9.944 -7.513 -6.725 1.00 71.00 98 LYS A N 1
ATOM 796 C CA . LYS A 1 98 ? 11.036 -7.365 -7.698 1.00 71.00 98 LYS A CA 1
ATOM 797 C C . LYS A 1 98 ? 12.225 -8.293 -7.481 1.00 71.00 98 LYS A C 1
ATOM 799 O O . LYS A 1 98 ? 13.009 -8.466 -8.401 1.00 71.00 98 LYS A O 1
ATOM 804 N N . LEU A 1 99 ? 12.405 -8.801 -6.266 1.00 68.12 99 LEU A N 1
ATOM 805 C CA . LEU A 1 99 ? 13.502 -9.692 -5.907 1.00 68.12 99 LEU A CA 1
ATOM 806 C C . LEU A 1 99 ? 13.133 -11.175 -6.082 1.00 68.12 99 LEU A C 1
ATOM 808 O O . LEU A 1 99 ? 13.961 -12.022 -5.771 1.00 68.12 99 LEU A O 1
ATOM 812 N N . CYS A 1 100 ? 11.917 -11.489 -6.547 1.00 67.56 100 CYS A N 1
ATOM 813 C CA . CYS A 1 100 ? 11.404 -12.847 -6.716 1.00 67.56 100 CYS A CA 1
ATOM 814 C C . CYS A 1 100 ? 11.222 -13.160 -8.216 1.00 67.56 100 CYS A C 1
ATOM 816 O O . CYS A 1 100 ? 10.225 -12.732 -8.796 1.00 67.56 100 CYS A O 1
ATOM 818 N N . PRO A 1 101 ? 12.168 -13.870 -8.860 1.00 60.16 101 PRO A N 1
ATOM 819 C CA . PRO A 1 101 ? 12.171 -14.079 -10.312 1.00 60.16 101 PRO A CA 1
ATOM 820 C C . PRO A 1 101 ? 10.980 -14.897 -10.823 1.00 60.16 101 PRO A C 1
ATOM 822 O O . PRO A 1 101 ? 10.495 -14.637 -11.914 1.00 60.16 101 PRO A O 1
ATOM 825 N N . GLU A 1 102 ? 10.485 -15.852 -10.028 1.00 63.59 102 GLU A N 1
ATOM 826 C CA . GLU A 1 102 ? 9.413 -16.786 -10.418 1.00 63.59 102 GLU A CA 1
ATOM 827 C C . GLU A 1 102 ? 8.062 -16.106 -10.682 1.00 63.59 102 GLU A C 1
ATOM 829 O O . GLU A 1 102 ? 7.207 -16.666 -11.358 1.00 63.59 102 GLU A O 1
ATOM 834 N N . VAL A 1 103 ? 7.856 -14.900 -10.144 1.00 61.56 103 VAL A N 1
ATOM 835 C CA . VAL A 1 103 ? 6.575 -14.171 -10.195 1.00 61.56 103 VAL A CA 1
ATOM 836 C C . VAL A 1 103 ? 6.648 -12.962 -11.137 1.00 61.56 103 VAL A C 1
ATOM 838 O O . VAL A 1 103 ? 5.666 -12.246 -11.319 1.00 61.56 103 VAL A O 1
ATOM 841 N N . VAL A 1 104 ? 7.819 -12.686 -11.712 1.00 66.81 104 VAL A N 1
ATOM 842 C CA . VAL A 1 104 ? 8.049 -11.531 -12.583 1.00 66.81 104 VAL A CA 1
ATOM 843 C C . VAL A 1 104 ? 8.014 -12.012 -14.031 1.00 66.81 104 VAL A C 1
ATOM 845 O O . VAL A 1 104 ? 8.791 -12.887 -14.402 1.00 66.81 104 VAL A O 1
ATOM 848 N N . GLU A 1 105 ? 7.153 -11.404 -14.851 1.00 70.31 105 GLU A N 1
ATOM 849 C CA . GLU A 1 105 ? 7.130 -11.627 -16.303 1.00 70.31 105 GLU A CA 1
ATOM 850 C C . GLU A 1 105 ? 8.545 -11.531 -16.898 1.00 70.31 105 GLU A C 1
ATOM 852 O O . GLU A 1 105 ? 9.338 -10.654 -16.531 1.00 70.31 105 GLU A O 1
ATOM 857 N N . LYS A 1 106 ? 8.883 -12.461 -17.796 1.00 73.75 106 LYS A N 1
ATOM 858 C CA . LYS A 1 106 ? 10.266 -12.697 -18.243 1.00 73.75 106 LYS A CA 1
ATOM 859 C C . LYS A 1 106 ? 10.928 -11.443 -18.829 1.00 73.75 106 LYS A C 1
ATOM 861 O O . LYS A 1 106 ? 12.077 -11.140 -18.507 1.00 73.75 106 LYS A O 1
ATOM 866 N N . ASP A 1 107 ? 10.191 -10.687 -19.635 1.00 75.81 107 ASP A N 1
ATOM 867 C CA . ASP A 1 107 ? 10.634 -9.427 -20.240 1.00 75.81 107 ASP A CA 1
ATOM 868 C C . ASP A 1 107 ? 10.954 -8.357 -19.176 1.00 75.81 107 ASP A C 1
ATOM 870 O O . ASP A 1 107 ? 11.970 -7.654 -19.239 1.00 75.81 107 ASP A O 1
ATOM 874 N N . GLN A 1 108 ? 10.115 -8.264 -18.141 1.00 73.00 108 GLN A N 1
ATOM 875 C CA . GLN A 1 108 ? 10.309 -7.342 -17.030 1.00 73.00 108 GLN A CA 1
ATOM 876 C C . GLN A 1 108 ? 11.516 -7.744 -16.181 1.00 73.00 108 GLN A C 1
ATOM 878 O O . GLN A 1 108 ? 12.255 -6.869 -15.717 1.00 73.00 108 GLN A O 1
ATOM 883 N N . TRP A 1 109 ? 11.742 -9.046 -16.000 1.00 77.44 109 TRP A N 1
ATOM 884 C CA . TRP A 1 109 ? 12.891 -9.575 -15.274 1.00 77.44 109 TRP A CA 1
ATOM 885 C C . TRP A 1 109 ? 14.216 -9.264 -15.980 1.00 77.44 109 TRP A C 1
ATOM 887 O O . TRP A 1 109 ? 15.134 -8.722 -15.357 1.00 77.44 109 TRP A O 1
ATOM 897 N N . GLU A 1 110 ? 14.311 -9.516 -17.287 1.00 79.62 110 GLU A N 1
ATOM 898 C CA . GLU A 1 110 ? 15.521 -9.240 -18.075 1.00 79.62 110 GLU A CA 1
ATOM 899 C C . GLU A 1 110 ? 15.925 -7.757 -18.005 1.00 79.62 110 GLU A C 1
ATOM 901 O O . GLU A 1 110 ? 17.092 -7.421 -17.759 1.00 79.62 110 GLU A O 1
ATOM 906 N N . ALA A 1 111 ? 14.950 -6.847 -18.114 1.00 81.56 111 ALA A N 1
ATOM 907 C CA . ALA A 1 111 ? 15.187 -5.411 -17.984 1.00 81.56 111 ALA A CA 1
ATOM 908 C C . ALA A 1 111 ? 15.748 -5.019 -16.599 1.00 81.56 111 ALA A C 1
ATOM 910 O O . ALA A 1 111 ? 16.605 -4.129 -16.493 1.00 81.56 111 ALA A O 1
ATOM 911 N N . LEU A 1 112 ? 15.295 -5.681 -15.527 1.00 80.31 112 LEU A N 1
ATOM 912 C CA . LEU A 1 112 ? 15.782 -5.454 -14.163 1.00 80.31 112 LEU A CA 1
ATOM 913 C C . LEU A 1 112 ? 17.214 -5.962 -13.975 1.00 80.31 112 LEU A C 1
ATOM 915 O O . LEU A 1 112 ? 18.050 -5.228 -13.437 1.00 80.31 112 LEU A O 1
ATOM 919 N N . VAL A 1 113 ? 17.520 -7.166 -14.464 1.00 82.88 113 VAL A N 1
ATOM 920 C CA . VAL A 1 113 ? 18.866 -7.755 -14.381 1.00 82.88 113 VAL A CA 1
ATOM 921 C C . VAL A 1 113 ? 19.886 -6.879 -15.110 1.00 82.88 113 VAL A C 1
ATOM 923 O O . VAL A 1 113 ? 20.942 -6.566 -14.551 1.00 82.88 113 VAL A O 1
ATOM 926 N N . ASN A 1 114 ? 19.554 -6.404 -16.314 1.00 87.81 114 ASN A N 1
ATOM 927 C CA . ASN A 1 114 ? 20.405 -5.489 -17.078 1.00 87.81 114 ASN A CA 1
ATOM 928 C C . ASN A 1 114 ? 20.684 -4.189 -16.308 1.00 87.81 114 ASN A C 1
ATOM 930 O O . ASN A 1 114 ? 21.821 -3.708 -16.254 1.00 87.81 114 ASN A O 1
ATOM 934 N N . TYR A 1 115 ? 19.671 -3.641 -15.631 1.00 86.56 115 TYR A N 1
ATOM 935 C CA . TYR A 1 115 ? 19.854 -2.472 -14.778 1.00 86.56 115 TYR A CA 1
ATOM 936 C C . TYR A 1 115 ? 20.766 -2.753 -13.576 1.00 86.56 115 TYR A C 1
ATOM 938 O O . TYR A 1 115 ? 21.652 -1.943 -13.288 1.00 86.56 115 TYR A O 1
ATOM 946 N N . TRP A 1 116 ? 20.595 -3.875 -12.876 1.00 85.19 116 TRP A N 1
ATOM 947 C CA . TRP A 1 116 ? 21.429 -4.208 -11.717 1.00 85.19 116 TRP A CA 1
ATOM 948 C C . TRP A 1 116 ? 22.891 -4.465 -12.088 1.00 85.19 116 TRP A C 1
ATOM 950 O O . TRP A 1 116 ? 23.782 -4.061 -11.340 1.00 85.19 116 TRP A O 1
ATOM 960 N N . LYS A 1 117 ? 23.151 -5.047 -13.266 1.00 88.69 117 LYS A N 1
ATOM 961 C CA . LYS A 1 117 ? 24.511 -5.242 -13.797 1.00 88.69 117 LYS A CA 1
ATOM 962 C C . LYS A 1 117 ? 25.191 -3.933 -14.225 1.00 88.69 117 LYS A C 1
ATOM 964 O O . LYS A 1 117 ? 26.421 -3.884 -14.283 1.00 88.69 117 LYS A O 1
ATOM 969 N N . SER A 1 118 ? 24.428 -2.866 -14.478 1.00 91.88 118 SER A N 1
ATOM 970 C CA . SER A 1 118 ? 24.970 -1.561 -14.881 1.00 91.88 118 SER A CA 1
ATOM 971 C C . SER A 1 118 ? 25.832 -0.897 -13.794 1.00 91.88 118 SER A C 1
ATOM 973 O O . SER A 1 118 ? 25.627 -1.098 -12.593 1.00 91.88 118 SER A O 1
ATOM 975 N N . LYS A 1 119 ? 26.748 -0.003 -14.201 1.00 92.50 119 LYS A N 1
ATOM 976 C CA . LYS A 1 119 ? 27.574 0.805 -13.278 1.00 92.50 119 LYS A CA 1
ATOM 977 C C . LYS A 1 119 ? 26.717 1.573 -12.265 1.00 92.50 119 LYS A C 1
ATOM 979 O O . LYS A 1 119 ? 27.033 1.613 -11.079 1.00 92.50 119 LYS A O 1
ATOM 984 N N . LYS A 1 120 ? 25.588 2.129 -12.720 1.00 90.19 120 LYS A N 1
ATOM 985 C CA . LYS A 1 120 ? 24.635 2.857 -11.871 1.00 90.19 120 LYS A CA 1
ATOM 986 C C . LYS A 1 120 ? 24.000 1.956 -10.808 1.00 90.19 120 LYS A C 1
ATOM 988 O O . LYS A 1 120 ? 23.910 2.366 -9.653 1.00 90.19 120 LYS A O 1
ATOM 993 N N . GLY A 1 121 ? 23.583 0.746 -11.189 1.00 87.50 121 GLY A N 1
ATOM 994 C CA . GLY A 1 121 ? 23.017 -0.245 -10.270 1.00 87.50 121 GLY A CA 1
ATOM 995 C C . GLY A 1 121 ? 24.015 -0.655 -9.186 1.00 87.50 121 GLY A C 1
ATOM 996 O O . GLY A 1 121 ? 23.693 -0.590 -7.998 1.00 87.50 121 GLY A O 1
ATOM 997 N N . LYS A 1 122 ? 25.254 -0.969 -9.587 1.00 90.31 122 LYS A N 1
ATOM 998 C CA . LYS A 1 122 ? 26.344 -1.345 -8.671 1.00 90.31 122 LYS A CA 1
ATOM 999 C C . LYS A 1 122 ? 26.679 -0.238 -7.665 1.00 90.31 122 LYS A C 1
ATOM 1001 O O . LYS A 1 122 ? 26.716 -0.507 -6.467 1.00 90.31 122 LYS A O 1
ATOM 1006 N N . MET A 1 123 ? 26.833 1.012 -8.116 1.00 91.75 123 MET A N 1
ATOM 1007 C CA . MET A 1 123 ? 27.101 2.149 -7.216 1.00 91.75 123 MET A CA 1
ATOM 1008 C C . MET A 1 123 ? 25.989 2.348 -6.175 1.00 91.75 123 MET A C 1
ATOM 1010 O O . MET A 1 123 ? 26.269 2.586 -5.001 1.00 91.75 123 MET A O 1
ATOM 1014 N N . LEU A 1 124 ? 24.720 2.230 -6.589 1.00 88.38 124 LEU A N 1
ATOM 1015 C CA . LEU A 1 124 ? 23.585 2.355 -5.673 1.00 88.38 124 LEU A CA 1
ATOM 1016 C C . LEU A 1 124 ? 23.545 1.205 -4.654 1.00 88.38 124 LEU A C 1
ATOM 1018 O O . LEU A 1 124 ? 23.259 1.438 -3.481 1.00 88.38 124 LEU A O 1
ATOM 1022 N N . SER A 1 125 ? 23.854 -0.019 -5.091 1.00 86.56 125 SER A N 1
ATOM 1023 C CA . SER A 1 125 ? 23.935 -1.198 -4.224 1.00 86.56 125 SER A CA 1
ATOM 1024 C C . SER A 1 125 ? 24.989 -1.026 -3.128 1.00 86.56 125 SER A C 1
ATOM 1026 O O . SER A 1 125 ? 24.679 -1.222 -1.956 1.00 86.56 125 SER A O 1
ATOM 1028 N N . GLU A 1 126 ? 26.204 -0.598 -3.478 1.00 89.69 126 GLU A N 1
ATOM 1029 C CA . GLU A 1 126 ? 27.278 -0.390 -2.496 1.00 89.69 126 GLU A CA 1
ATOM 1030 C C . GLU A 1 126 ? 26.926 0.684 -1.463 1.00 89.69 126 GLU A C 1
ATOM 1032 O O . GLU A 1 126 ? 27.126 0.490 -0.262 1.00 89.69 126 GLU A O 1
ATOM 1037 N N . LYS A 1 127 ? 26.297 1.783 -1.897 1.00 91.50 127 LYS A N 1
ATOM 1038 C CA . LYS A 1 127 ? 25.779 2.798 -0.972 1.00 91.50 127 LYS A CA 1
ATOM 1039 C C . LYS A 1 127 ? 24.740 2.208 -0.010 1.00 91.50 127 LYS A C 1
ATOM 1041 O O . LYS A 1 127 ? 24.838 2.421 1.196 1.00 91.50 127 LYS A O 1
ATOM 1046 N N . ASN A 1 128 ? 23.778 1.438 -0.523 1.00 87.75 128 ASN A N 1
ATOM 1047 C CA . ASN A 1 128 ? 22.725 0.828 0.293 1.00 87.75 128 ASN A CA 1
ATOM 1048 C C . ASN A 1 128 ? 23.271 -0.215 1.283 1.00 87.75 128 ASN A C 1
ATOM 1050 O O . ASN A 1 128 ? 22.782 -0.270 2.411 1.00 87.75 128 ASN A O 1
ATOM 1054 N N . LYS A 1 129 ? 24.286 -1.009 0.904 1.00 89.31 129 LYS A N 1
ATOM 1055 C CA . LYS A 1 129 ? 24.965 -1.958 1.807 1.00 89.31 129 LYS A CA 1
ATOM 1056 C C . LYS A 1 129 ? 25.605 -1.239 2.992 1.00 89.31 129 LYS A C 1
ATOM 1058 O O . LYS A 1 129 ? 25.353 -1.616 4.133 1.00 89.31 129 LYS A O 1
ATOM 1063 N N . ARG A 1 130 ? 26.352 -0.158 2.727 1.00 90.44 130 ARG A N 1
ATOM 1064 C CA . ARG A 1 130 ? 26.956 0.682 3.777 1.00 90.44 130 ARG A CA 1
ATOM 1065 C C . ARG A 1 130 ? 25.894 1.248 4.718 1.00 90.44 130 ARG A C 1
ATOM 1067 O O . ARG A 1 130 ? 26.042 1.158 5.928 1.00 90.44 130 ARG A O 1
ATOM 1074 N N . SER A 1 131 ? 24.783 1.759 4.180 1.00 87.12 131 SER A N 1
ATOM 1075 C CA . SER A 1 131 ? 23.670 2.240 5.009 1.00 87.12 131 SER A CA 1
ATOM 1076 C C . SER A 1 131 ? 23.018 1.127 5.835 1.00 87.12 131 SER A C 1
ATOM 1078 O O . SER A 1 131 ? 22.678 1.350 6.993 1.00 87.12 131 SER A O 1
ATOM 1080 N N . ARG A 1 132 ? 22.843 -0.078 5.273 1.00 83.25 132 ARG A N 1
ATOM 1081 C CA . ARG A 1 132 ? 22.210 -1.206 5.973 1.00 83.25 132 ARG A CA 1
ATOM 1082 C C . ARG A 1 132 ? 23.055 -1.731 7.133 1.00 83.25 132 ARG A C 1
ATOM 1084 O O . ARG A 1 132 ? 22.461 -2.147 8.127 1.00 83.25 132 ARG A O 1
ATOM 1091 N N . ALA A 1 133 ? 24.384 -1.683 7.014 1.00 87.62 133 ALA A N 1
ATOM 1092 C CA . ALA A 1 133 ? 25.326 -2.069 8.068 1.00 87.62 133 ALA A CA 1
ATOM 1093 C C . ALA A 1 133 ? 25.216 -1.188 9.327 1.00 87.62 133 ALA A C 1
ATOM 1095 O O . ALA A 1 133 ? 25.537 -1.636 10.419 1.00 87.62 133 ALA A O 1
ATOM 1096 N N . MET A 1 134 ? 24.701 0.039 9.192 1.00 89.25 134 MET A N 1
ATOM 1097 C CA . MET A 1 134 ? 24.505 0.965 10.314 1.00 89.25 134 MET A CA 1
ATOM 1098 C C . MET A 1 134 ? 23.197 0.732 11.091 1.00 89.25 134 MET A C 1
ATOM 1100 O O . MET A 1 134 ? 22.966 1.386 12.108 1.00 89.25 134 MET A O 1
ATOM 1104 N N . LEU A 1 135 ? 22.310 -0.158 10.626 1.00 80.81 135 LEU A N 1
ATOM 1105 C CA . LEU A 1 135 ? 21.022 -0.406 11.280 1.00 80.81 135 LEU A CA 1
ATOM 1106 C C . LEU A 1 135 ? 21.196 -1.348 12.481 1.00 80.81 135 LEU A C 1
ATOM 1108 O O . LEU A 1 135 ? 21.493 -2.525 12.294 1.00 80.81 135 LEU A O 1
ATOM 1112 N N . LYS A 1 136 ? 20.947 -0.841 13.694 1.00 78.75 136 LYS A N 1
ATOM 1113 C CA . LYS A 1 136 ? 21.168 -1.572 14.956 1.00 78.75 136 LYS A CA 1
ATOM 1114 C C . LYS A 1 136 ? 19.977 -2.411 15.425 1.00 78.75 136 LYS A C 1
ATOM 1116 O O . LYS A 1 136 ? 20.177 -3.459 16.024 1.00 78.75 136 LYS A O 1
ATOM 1121 N N . ASN A 1 137 ? 18.752 -1.994 15.101 1.00 75.94 137 ASN A N 1
ATOM 1122 C CA . ASN A 1 137 ? 17.539 -2.665 15.567 1.00 75.94 137 ASN A CA 1
ATOM 1123 C C . ASN A 1 137 ? 16.793 -3.289 14.383 1.00 75.94 137 ASN A C 1
ATOM 1125 O O . ASN A 1 137 ? 16.521 -2.625 13.380 1.00 75.94 137 ASN A O 1
ATOM 1129 N N . THR A 1 138 ? 16.461 -4.573 14.502 1.00 61.56 138 THR A N 1
ATOM 1130 C CA . THR A 1 138 ? 15.594 -5.290 13.557 1.00 61.56 138 THR A CA 1
ATOM 1131 C C . THR A 1 138 ? 14.243 -5.536 14.229 1.00 61.56 138 THR A C 1
ATOM 1133 O O . THR A 1 138 ? 14.200 -5.932 15.386 1.00 61.56 138 THR A O 1
ATOM 1136 N N . HIS A 1 139 ? 13.136 -5.219 13.548 1.00 60.09 139 HIS A N 1
ATOM 1137 C CA . HIS A 1 139 ? 11.790 -5.390 14.110 1.00 60.09 139 HIS A CA 1
ATOM 1138 C C . HIS A 1 139 ? 11.372 -6.869 14.102 1.00 60.09 139 HIS A C 1
ATOM 1140 O O . HIS A 1 139 ? 11.498 -7.522 13.064 1.00 60.09 139 HIS A O 1
ATOM 1146 N N . SER A 1 140 ? 10.802 -7.345 15.216 1.00 58.38 140 SER A N 1
ATOM 1147 C CA . SER A 1 140 ? 10.388 -8.748 15.429 1.00 58.38 140 SER A CA 1
ATOM 1148 C C . SER A 1 140 ? 8.875 -8.937 15.621 1.00 58.38 140 SER A C 1
ATOM 1150 O O . SER A 1 140 ? 8.445 -10.015 16.010 1.00 58.38 140 SER A O 1
ATOM 1152 N N . ALA A 1 141 ? 8.044 -7.924 15.340 1.00 57.75 141 ALA A N 1
ATOM 1153 C CA . ALA A 1 141 ? 6.602 -7.911 15.651 1.00 57.75 141 ALA A CA 1
ATOM 1154 C C . ALA A 1 141 ? 5.723 -8.903 14.842 1.00 57.75 141 ALA A C 1
ATOM 1156 O O . ALA A 1 141 ? 4.492 -8.831 14.876 1.00 57.75 141 ALA A O 1
ATOM 1157 N N . GLY A 1 142 ? 6.340 -9.836 14.109 1.00 74.62 142 GLY A N 1
ATOM 1158 C CA . GLY A 1 142 ? 5.652 -10.820 13.280 1.00 74.62 142 GLY A CA 1
ATOM 1159 C C . GLY A 1 142 ? 4.852 -10.182 12.139 1.00 74.62 142 G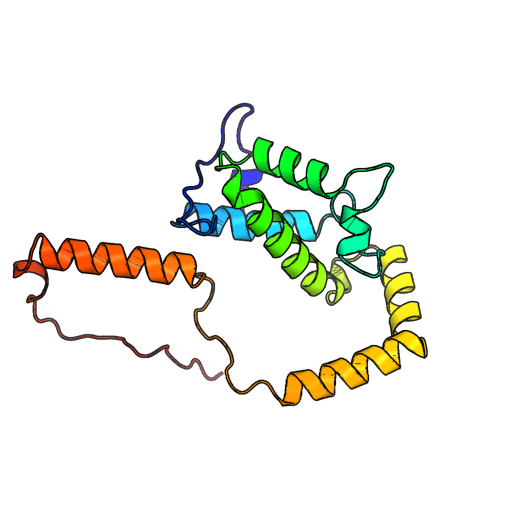LY A C 1
ATOM 1160 O O . GLY A 1 142 ? 5.261 -9.193 11.530 1.00 74.62 142 GLY A O 1
ATOM 1161 N N . THR A 1 143 ? 3.708 -10.779 11.807 1.00 74.69 143 THR A N 1
ATOM 1162 C CA . THR A 1 143 ? 2.822 -10.329 10.716 1.00 74.69 143 THR A CA 1
ATOM 1163 C C . THR A 1 143 ? 1.890 -9.183 11.120 1.00 74.69 143 THR A C 1
ATOM 1165 O O . THR A 1 143 ? 1.255 -8.568 10.257 1.00 74.69 143 THR A O 1
ATOM 1168 N N . LYS A 1 144 ? 1.801 -8.874 12.418 1.00 83.44 144 LYS A N 1
ATOM 1169 C CA . LYS A 1 144 ? 0.975 -7.795 12.962 1.00 83.44 144 LYS A CA 1
ATOM 1170 C C . LYS A 1 144 ? 1.774 -6.492 12.972 1.00 83.44 144 LYS A C 1
ATOM 1172 O O . LYS A 1 144 ? 2.916 -6.441 13.411 1.00 83.44 144 LYS A O 1
ATOM 1177 N N . SER A 1 145 ? 1.184 -5.433 12.426 1.00 83.00 145 SER A N 1
ATOM 1178 C CA . SER A 1 145 ? 1.832 -4.121 12.353 1.00 83.00 145 SER A CA 1
ATOM 1179 C C . SER A 1 145 ? 1.825 -3.416 13.704 1.00 83.00 145 SER A C 1
ATOM 1181 O O . SER A 1 145 ? 0.846 -3.541 14.432 1.00 83.00 145 SER A O 1
ATOM 1183 N N . ASP A 1 146 ? 2.816 -2.562 13.957 1.00 84.88 146 ASP A N 1
ATOM 1184 C CA . ASP A 1 146 ? 2.906 -1.750 15.181 1.00 84.88 146 ASP A CA 1
ATOM 1185 C C . ASP A 1 146 ? 1.626 -0.951 15.471 1.00 84.88 146 ASP A C 1
ATOM 1187 O O . ASP A 1 146 ? 1.192 -0.890 16.608 1.00 84.88 146 ASP A O 1
ATOM 1191 N N . ALA A 1 147 ? 0.960 -0.413 14.441 1.00 85.31 147 ALA A N 1
ATOM 1192 C CA . ALA A 1 147 ? -0.313 0.299 14.606 1.00 85.31 147 ALA A CA 1
ATOM 1193 C C . ALA A 1 147 ? -1.429 -0.583 15.192 1.00 85.31 147 ALA A C 1
ATOM 1195 O O . ALA A 1 147 ? -2.246 -0.106 15.962 1.00 85.31 147 ALA A O 1
ATOM 1196 N N . ARG A 1 148 ? -1.441 -1.873 14.835 1.00 89.00 148 ARG A N 1
ATOM 1197 C CA . ARG A 1 148 ? -2.391 -2.857 15.368 1.00 89.00 148 ARG A CA 1
ATOM 1198 C C . ARG A 1 148 ? -1.967 -3.298 16.762 1.00 89.00 148 ARG A C 1
ATOM 1200 O O . ARG A 1 148 ? -2.806 -3.473 17.617 1.00 89.00 148 ARG A O 1
ATOM 1207 N N . TRP A 1 149 ? -0.668 -3.468 17.003 1.00 88.62 149 TRP A N 1
ATOM 1208 C CA . TRP A 1 149 ? -0.177 -3.733 18.356 1.00 88.62 149 TRP A CA 1
ATOM 1209 C C . TRP A 1 149 ? -0.520 -2.606 19.325 1.00 88.62 149 TRP A C 1
ATOM 1211 O O . TRP A 1 149 ? -0.986 -2.885 20.416 1.00 88.62 149 TRP A O 1
ATOM 1221 N N . SER A 1 150 ? -0.322 -1.357 18.911 1.00 86.69 150 SER A N 1
ATOM 1222 C CA . SER A 1 150 ? -0.625 -0.183 19.725 1.00 86.69 150 SER A CA 1
ATOM 1223 C C . SER A 1 150 ? -2.114 -0.052 20.028 1.00 86.69 150 SER A C 1
ATOM 1225 O O . SER A 1 150 ? -2.450 0.345 21.133 1.00 86.69 150 SER A O 1
ATOM 1227 N N . GLU A 1 151 ? -2.983 -0.358 19.063 1.00 90.56 151 GLU A N 1
ATOM 1228 C CA . GLU A 1 151 ? -4.433 -0.315 19.276 1.00 90.56 151 GLU A CA 1
ATOM 1229 C C . GLU A 1 151 ? -4.880 -1.415 20.242 1.00 90.56 151 GLU A C 1
ATOM 1231 O O . GLU A 1 151 ? -5.531 -1.121 21.235 1.00 90.56 151 GLU A O 1
ATOM 1236 N N . ASP A 1 152 ? -4.460 -2.662 20.002 1.00 88.19 152 ASP A N 1
ATOM 1237 C CA . ASP A 1 152 ? -4.816 -3.790 20.865 1.00 88.19 152 ASP A CA 1
ATOM 1238 C C . ASP A 1 152 ? -4.293 -3.596 22.304 1.00 88.19 152 ASP A C 1
ATOM 1240 O O . ASP A 1 152 ? -4.939 -4.024 23.253 1.00 88.19 152 ASP A O 1
ATOM 1244 N N . LEU A 1 153 ? -3.132 -2.950 22.486 1.00 88.06 153 LEU A N 1
ATOM 1245 C CA . LEU A 1 153 ? -2.619 -2.598 23.816 1.00 88.06 153 LEU A CA 1
ATOM 1246 C C . LEU A 1 153 ? -3.485 -1.535 24.504 1.00 88.06 153 LEU A C 1
ATOM 1248 O O . LEU A 1 153 ? -3.812 -1.708 25.670 1.00 88.06 153 LEU A O 1
ATOM 1252 N N . ALA A 1 154 ? -3.891 -0.482 23.789 1.00 87.31 154 ALA A N 1
ATOM 1253 C CA . ALA A 1 154 ? -4.756 0.560 24.346 1.00 87.31 154 ALA A CA 1
ATOM 1254 C C . ALA A 1 154 ? -6.152 0.023 24.710 1.00 87.31 154 ALA A C 1
ATOM 1256 O O . ALA A 1 154 ? -6.733 0.424 25.712 1.00 87.31 154 ALA A O 1
ATOM 1257 N N . GLU A 1 155 ? -6.695 -0.903 23.914 1.00 85.94 155 GLU A N 1
ATOM 1258 C CA . GLU A 1 155 ? -7.956 -1.583 24.227 1.00 85.94 155 GLU A CA 1
ATOM 1259 C C . GLU A 1 155 ? -7.828 -2.435 25.496 1.00 85.94 155 GLU A C 1
ATOM 1261 O O . GLU A 1 155 ? -8.692 -2.366 26.366 1.00 85.94 155 GLU A O 1
ATOM 1266 N N . LEU A 1 156 ? -6.725 -3.176 25.646 1.00 85.81 156 LEU A N 1
ATOM 1267 C CA . LEU A 1 156 ? -6.442 -3.931 26.869 1.00 85.81 156 LEU A CA 1
ATOM 1268 C C . LEU A 1 156 ? -6.282 -3.023 28.094 1.00 85.81 156 LEU A C 1
ATOM 1270 O O . LEU A 1 156 ? -6.798 -3.362 29.153 1.00 85.81 156 LEU A O 1
ATOM 1274 N N . GLU A 1 157 ? -5.597 -1.885 27.961 1.00 86.62 157 GLU A N 1
ATOM 1275 C CA . GLU A 1 157 ? -5.450 -0.903 29.044 1.00 86.62 157 GLU A CA 1
ATOM 1276 C C . GLU A 1 157 ? -6.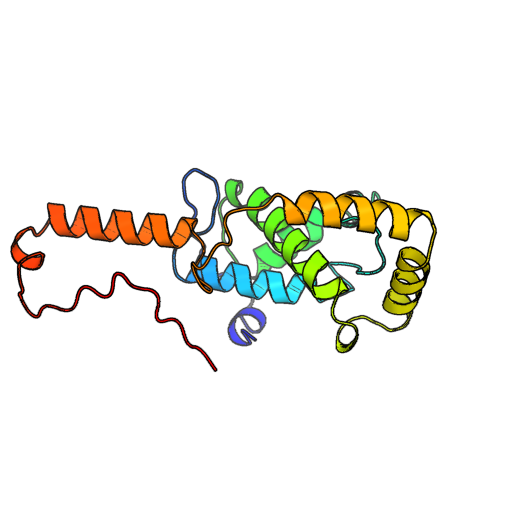815 -0.361 29.492 1.00 86.62 157 GLU A C 1
ATOM 1278 O O . GLU A 1 157 ? -7.122 -0.409 30.681 1.00 86.62 157 GLU A O 1
ATOM 1283 N N . ASN A 1 158 ? -7.678 0.041 28.551 1.00 86.06 158 ASN A N 1
ATOM 1284 C CA . ASN A 1 158 ? -9.031 0.511 28.873 1.00 86.06 158 ASN A CA 1
ATOM 1285 C C . ASN A 1 158 ? -9.880 -0.578 29.551 1.00 86.06 158 ASN A C 1
ATOM 1287 O O . ASN A 1 158 ? -10.591 -0.292 30.508 1.00 86.06 158 ASN A O 1
ATOM 1291 N N . LEU A 1 159 ? -9.796 -1.835 29.099 1.00 83.00 159 LEU A N 1
ATOM 1292 C CA . LEU A 1 159 ? -10.526 -2.948 29.722 1.00 83.00 159 LEU A CA 1
ATOM 1293 C C . LEU A 1 159 ? -10.067 -3.214 31.161 1.00 83.00 159 LEU A C 1
ATOM 1295 O O . LEU A 1 159 ? -10.884 -3.559 32.011 1.00 83.00 159 LEU A O 1
ATOM 1299 N N . VAL A 1 160 ? -8.772 -3.050 31.438 1.00 82.69 160 VAL A N 1
ATOM 1300 C CA . VAL A 1 160 ? -8.217 -3.171 32.794 1.00 82.69 160 VAL A CA 1
ATOM 1301 C C . VAL A 1 160 ? -8.664 -2.007 33.685 1.00 82.69 160 VAL A C 1
ATOM 1303 O O . VAL A 1 160 ? -8.906 -2.220 34.870 1.00 82.69 160 VAL A O 1
ATOM 1306 N N . GLU A 1 161 ? -8.809 -0.798 33.136 1.00 80.88 161 GLU A N 1
ATOM 1307 C CA . GLU A 1 161 ? -9.366 0.353 33.863 1.00 80.88 161 GLU A CA 1
ATOM 1308 C C . GLU A 1 161 ? -10.870 0.197 34.151 1.00 80.88 161 GLU A C 1
ATOM 1310 O O . GLU A 1 161 ? -11.326 0.553 35.238 1.00 80.88 161 GLU A O 1
ATOM 1315 N N . GLU A 1 162 ? -11.638 -0.352 33.205 1.00 81.88 162 GLU A N 1
ATOM 1316 C CA . GLU A 1 162 ? -13.087 -0.551 33.338 1.00 81.88 162 GLU A CA 1
ATOM 1317 C C . GLU A 1 162 ? -13.460 -1.764 34.207 1.00 81.88 162 GLU A C 1
ATOM 1319 O O . GLU A 1 162 ? -14.518 -1.748 34.840 1.00 81.88 162 GLU A O 1
ATOM 1324 N N . GLN A 1 163 ? -12.614 -2.800 34.250 1.00 76.00 163 GLN A N 1
ATOM 1325 C CA . GLN A 1 163 ? -12.814 -4.022 35.043 1.00 76.00 163 GLN A CA 1
ATOM 1326 C C . GLN A 1 163 ? -11.527 -4.433 35.778 1.00 76.00 163 GLN A C 1
ATOM 1328 O O . GLN A 1 163 ? -10.862 -5.406 35.391 1.00 76.00 163 GLN A O 1
ATOM 1333 N N . PRO A 1 164 ? -11.154 -3.720 36.858 1.00 67.00 164 PRO A N 1
ATOM 1334 C CA . PRO A 1 164 ? -9.921 -3.985 37.601 1.00 67.00 164 PRO A CA 1
ATOM 1335 C C . PRO A 1 164 ? -9.861 -5.404 38.195 1.00 67.00 164 PRO A C 1
ATOM 1337 O O . PRO A 1 164 ? -8.772 -5.931 38.426 1.00 67.00 164 PRO A O 1
ATOM 1340 N N . GLU A 1 165 ? -11.006 -6.059 38.400 1.00 69.75 165 GLU A N 1
ATOM 1341 C CA . GLU A 1 165 ? -11.112 -7.441 38.872 1.00 69.75 165 GLU A CA 1
ATOM 1342 C C . GLU A 1 165 ? -10.588 -8.490 37.873 1.00 69.75 165 GLU A C 1
ATOM 1344 O O . GLU A 1 165 ? -10.125 -9.554 38.289 1.00 69.75 165 GLU A O 1
ATOM 1349 N N . LEU A 1 166 ? -10.607 -8.207 36.564 1.00 60.16 166 LEU A N 1
ATOM 1350 C CA . LEU A 1 166 ? -10.119 -9.135 35.534 1.00 60.16 166 LEU A CA 1
ATOM 1351 C C . LEU A 1 166 ? -8.590 -9.164 35.432 1.00 60.16 166 LEU A C 1
ATOM 1353 O O . LEU A 1 166 ? -8.033 -10.119 34.893 1.00 60.16 166 LEU A O 1
ATOM 1357 N N . ALA A 1 167 ? -7.902 -8.155 35.971 1.00 59.91 167 ALA A N 1
ATOM 1358 C CA . ALA A 1 167 ? -6.442 -8.095 36.000 1.00 59.91 167 ALA A CA 1
ATOM 1359 C C . ALA A 1 167 ? -5.814 -9.030 37.053 1.00 59.91 167 ALA A C 1
ATOM 1361 O O . ALA A 1 167 ? -4.593 -9.183 37.077 1.00 59.91 167 ALA A O 1
ATOM 1362 N N . GLN A 1 168 ? -6.628 -9.645 37.922 1.00 55.34 168 GLN A N 1
ATOM 1363 C CA . GLN A 1 168 ? -6.170 -10.411 39.088 1.00 55.34 168 GLN A CA 1
ATOM 1364 C C . GLN A 1 168 ? -6.470 -11.919 39.036 1.00 55.34 168 GLN A C 1
ATOM 1366 O O . GLN A 1 168 ? -6.320 -12.602 40.049 1.00 55.34 168 GLN A O 1
ATOM 1371 N N . ASN A 1 169 ? -6.862 -12.498 37.895 1.00 49.94 169 ASN A N 1
ATOM 1372 C CA . ASN A 1 169 ? -6.988 -13.957 37.813 1.00 49.94 169 ASN A CA 1
ATOM 1373 C C . ASN A 1 169 ? -5.632 -14.633 37.535 1.00 49.94 169 ASN A C 1
ATOM 1375 O O . ASN A 1 169 ? -5.222 -14.915 36.410 1.00 49.94 169 ASN A O 1
ATOM 1379 N N . ASP A 1 170 ? -4.947 -14.930 38.635 1.00 56.16 170 ASP A N 1
ATOM 1380 C CA . ASP A 1 170 ? -3.725 -15.719 38.708 1.00 56.16 170 ASP A CA 1
ATOM 1381 C C . ASP A 1 170 ? -3.903 -17.136 38.127 1.00 56.16 170 ASP A C 1
ATOM 1383 O O . ASP A 1 170 ? -4.175 -18.110 38.827 1.00 56.16 170 ASP A O 1
ATOM 1387 N N . GLN A 1 171 ? -3.645 -17.283 36.829 1.00 42.09 171 GLN A N 1
ATOM 1388 C CA . GLN A 1 171 ? -2.909 -18.436 36.309 1.00 42.09 171 GLN A CA 1
ATOM 1389 C C . GLN A 1 171 ? -1.721 -17.923 35.503 1.00 42.09 171 GLN A C 1
ATOM 1391 O O . GLN A 1 171 ? -1.764 -17.784 34.282 1.00 42.09 171 GLN A O 1
ATOM 1396 N N . GLY A 1 172 ? -0.655 -17.601 36.238 1.00 45.72 172 GLY A N 1
ATOM 1397 C CA . GLY A 1 172 ? 0.592 -17.051 35.729 1.00 45.72 172 GLY A CA 1
ATOM 1398 C C . GLY A 1 172 ? 1.073 -17.704 34.433 1.00 45.72 172 GLY A C 1
ATOM 1399 O O . GLY A 1 172 ? 1.652 -18.790 34.425 1.00 45.72 172 GLY A O 1
ATOM 1400 N N . ARG A 1 173 ? 0.916 -16.976 33.326 1.00 35.06 173 ARG A N 1
ATOM 1401 C CA . ARG A 1 173 ? 1.777 -17.096 32.150 1.00 35.06 173 ARG A CA 1
ATOM 1402 C C . ARG A 1 173 ? 1.824 -15.764 31.408 1.00 35.06 173 ARG A C 1
ATOM 1404 O O . ARG A 1 173 ? 1.178 -15.576 30.383 1.00 35.06 173 ARG A O 1
ATOM 1411 N N . VAL A 1 174 ? 2.662 -14.851 31.890 1.00 35.28 174 VAL A N 1
ATOM 1412 C CA . VAL A 1 174 ? 3.074 -13.685 31.102 1.00 35.28 174 VAL A CA 1
ATOM 1413 C C . VAL A 1 174 ? 4.098 -14.162 30.070 1.00 35.28 174 VAL A C 1
ATOM 1415 O O . VAL A 1 174 ? 5.296 -14.226 30.335 1.00 35.28 174 VAL A O 1
ATOM 1418 N N . CYS A 1 175 ? 3.643 -14.532 28.871 1.00 34.69 175 CYS A N 1
ATOM 1419 C CA . CYS A 1 175 ? 4.543 -14.689 27.729 1.00 34.69 175 CYS A CA 1
ATOM 1420 C C . CYS A 1 175 ? 4.813 -13.308 27.111 1.00 34.69 175 CYS A C 1
ATOM 1422 O O . CYS A 1 175 ? 4.303 -12.964 26.052 1.00 34.69 175 CYS A O 1
ATOM 1424 N N . GLY A 1 176 ? 5.638 -12.512 27.794 1.00 43.12 176 GLY A N 1
ATOM 1425 C CA . GLY A 1 176 ? 6.274 -11.306 27.250 1.00 43.12 176 GLY A CA 1
ATOM 1426 C C . GLY A 1 176 ? 7.571 -11.609 26.488 1.00 43.12 176 GLY A C 1
ATOM 1427 O O . GLY A 1 176 ? 8.417 -10.734 26.329 1.00 43.12 176 GLY A O 1
ATOM 1428 N N . HIS A 1 177 ? 7.773 -12.854 26.051 1.00 38.47 177 HIS A N 1
ATOM 1429 C CA . HIS A 1 177 ? 8.942 -13.270 25.285 1.00 38.47 177 HIS A CA 1
ATOM 1430 C C . HIS A 1 177 ? 8.491 -13.855 23.953 1.00 38.47 177 HIS A C 1
ATOM 1432 O O . HIS A 1 177 ? 7.824 -14.882 23.906 1.00 38.47 177 HIS A O 1
ATOM 1438 N N . CYS A 1 178 ? 8.898 -13.211 22.861 1.00 36.59 178 CYS A N 1
ATOM 1439 C CA . CYS A 1 178 ? 8.811 -13.788 21.526 1.00 36.59 178 CYS A CA 1
ATOM 1440 C C . CYS A 1 178 ? 9.574 -15.129 21.531 1.00 36.59 178 CYS A C 1
ATOM 1442 O O . CYS A 1 178 ? 10.785 -15.110 21.777 1.00 36.59 178 CYS A O 1
ATOM 1444 N N . PRO A 1 179 ? 8.931 -16.286 21.275 1.00 35.38 179 PRO A N 1
ATOM 1445 C CA . PRO A 1 179 ? 9.645 -17.550 21.208 1.00 35.38 179 PRO A CA 1
ATOM 1446 C C . PRO A 1 179 ? 10.603 -17.506 20.022 1.00 35.38 179 PRO A C 1
ATOM 1448 O O . PRO A 1 179 ? 10.206 -17.382 18.862 1.00 35.38 179 PRO A O 1
ATOM 1451 N N . ARG A 1 180 ? 11.893 -17.577 20.332 1.00 39.84 180 ARG A N 1
ATOM 1452 C CA . ARG A 1 180 ? 12.960 -17.803 19.368 1.00 39.84 180 ARG A CA 1
ATOM 1453 C C . ARG A 1 180 ? 12.797 -19.227 18.842 1.00 39.84 180 ARG A C 1
ATOM 1455 O O . ARG A 1 180 ? 13.259 -20.164 19.482 1.00 39.84 180 ARG A O 1
ATOM 1462 N N . VAL A 1 181 ? 12.148 -19.403 17.695 1.00 36.62 181 VAL A N 1
ATOM 1463 C CA . VAL A 1 181 ? 12.244 -20.675 16.970 1.00 36.62 181 VAL A CA 1
ATOM 1464 C C . VAL A 1 181 ? 13.594 -20.665 16.261 1.00 36.62 181 VAL A C 1
ATOM 1466 O O . VAL A 1 181 ? 13.754 -20.066 15.200 1.00 36.62 181 VAL A O 1
ATOM 1469 N N . MET A 1 182 ? 14.599 -21.242 16.921 1.00 35.22 182 MET A N 1
ATOM 1470 C CA . MET A 1 182 ? 15.749 -21.794 16.219 1.00 35.22 182 MET A CA 1
ATOM 1471 C C . MET A 1 182 ? 15.298 -23.094 15.564 1.00 35.22 182 MET A C 1
ATOM 1473 O O . MET A 1 182 ? 14.906 -24.023 16.268 1.00 35.22 182 MET A O 1
ATOM 1477 N N . SER A 1 183 ? 15.364 -23.154 14.243 1.00 40.78 183 SER A N 1
ATOM 1478 C CA . SER A 1 183 ? 15.666 -24.357 13.462 1.00 40.78 183 SER A CA 1
ATOM 1479 C C . SER A 1 183 ? 16.176 -23.896 12.106 1.00 40.78 183 SER A C 1
ATOM 1481 O O . SER A 1 183 ? 15.505 -23.023 11.508 1.00 40.78 183 SER A O 1
#